Protein AF-A0A380DR96-F1 (afdb_monomer_lite)

InterPro domains:
  IPR014268 GtfB [TIGR02919] (1-310)
  IPR060112 GtfB, second domain [PF27244] (72-174)

Foldseek 3Di:
DEEEEAADDPLVVLVLVLCCVDPNVQHAYEYADDQQEDPLRYYYLLCVQLVQHDDPPFAFDAQVRPDDPPPWDWADDQAWIFTGDVNHTFKIFGADPDDDTRGGAWIFGADPVRATAKIFGAHRRHASQKMWGADPVRHTQKMFGHHSVRHTAWIQGPVQQKIWGCGPNDIDIDSHSLRSVLVSCVVVVCLAPEYEYADLPSVLVNQQPRPAAEEYEYEDDDAQVQADDPSLVVQLPPPGSYRYAYEYADPVRLVSCCVHDDPSSNVRYDYHHGDDDDPDDDPPDPDDDDDDPDPDDPCPVVVCVVCVVD

pLDDT: mean 93.83, std 5.7, range [59.38, 98.56]

Organism: Staphylococcus aureus (NCBI:txid1280)

Sequence (310 aa):
MIKLFDYFNDHSRKLYESFKASKLEKDLTIVLNDNGFLPDDIISPYQFFADNHNSENMKPRFFNQVTVPAFWEIKGSNNSATINDMGRLRGKIFYQSGERPRIVSRVEWFDDQQRVRFVDYYSKNGIKFAQTVYDLNRKAILKKYMTVEGKEVIYENFVTSDVILDWQGKSYFFPSKLAFVLFFIKQLEITEHHFVINSLALPFSVLYNLPSNGSDVLVWQEQCDGNVPGNMQLMCKGDMKRHCNIIIPDKNEYETMLNIADAKVQSRILQGGYLYNYRSRNRYTKEIVILTNSDQLRNIKVLVETLPDF

Structure (mmCIF, N/CA/C/O backbone):
data_AF-A0A380DR96-F1
#
_entry.id   AF-A0A380DR96-F1
#
loop_
_atom_site.group_PDB
_atom_site.id
_atom_site.type_symbol
_atom_site.label_atom_id
_atom_site.label_alt_id
_atom_site.label_comp_id
_atom_site.label_asym_id
_atom_site.label_entity_id
_atom_site.label_seq_id
_atom_site.pdbx_PDB_ins_code
_atom_site.Cartn_x
_atom_site.Cartn_y
_atom_site.Cartn_z
_atom_site.occupancy
_atom_site.B_iso_or_equiv
_atom_site.auth_seq_id
_atom_site.auth_comp_id
_atom_site.auth_asym_id
_atom_site.auth_atom_id
_atom_site.pdbx_PDB_model_num
ATOM 1 N N . MET A 1 1 ? -2.600 -8.364 19.552 1.00 91.38 1 MET A N 1
ATOM 2 C CA . MET A 1 1 ? -2.712 -6.974 19.038 1.00 91.38 1 MET A CA 1
ATOM 3 C C . MET A 1 1 ? -2.928 -7.046 17.530 1.00 91.38 1 MET A C 1
ATOM 5 O O . MET A 1 1 ? -2.702 -8.106 16.961 1.00 91.38 1 MET A O 1
ATOM 9 N N . ILE A 1 2 ? -3.409 -5.987 16.877 1.00 96.81 2 ILE A N 1
ATOM 10 C CA . ILE A 1 2 ? -3.700 -5.986 15.435 1.00 96.81 2 ILE A CA 1
ATOM 11 C C . ILE A 1 2 ? -2.987 -4.825 14.768 1.00 96.81 2 ILE A C 1
ATOM 13 O O . ILE A 1 2 ? -3.144 -3.680 15.178 1.00 96.81 2 ILE A O 1
ATOM 17 N N . LYS A 1 3 ? -2.214 -5.104 13.724 1.00 97.81 3 LYS A N 1
ATOM 18 C CA . LYS A 1 3 ? -1.560 -4.068 12.922 1.00 97.81 3 LYS A CA 1
ATOM 19 C C . LYS A 1 3 ? -2.485 -3.725 11.763 1.00 97.81 3 LYS A C 1
ATOM 21 O O . LYS A 1 3 ? -2.818 -4.603 10.975 1.00 97.81 3 LYS A O 1
ATOM 26 N N . LEU A 1 4 ? -2.914 -2.476 11.670 1.00 98.31 4 LEU A N 1
ATOM 27 C CA . LEU A 1 4 ? -3.845 -1.996 10.657 1.00 98.31 4 LEU A CA 1
ATOM 28 C C . LEU A 1 4 ? -3.158 -0.914 9.825 1.00 98.31 4 LEU A C 1
ATOM 30 O O . LEU A 1 4 ? -3.104 0.253 10.213 1.00 98.31 4 LEU A O 1
ATOM 34 N N . PHE A 1 5 ? -2.607 -1.317 8.686 1.00 98.31 5 PHE A N 1
ATOM 35 C CA . PHE A 1 5 ? -1.873 -0.426 7.798 1.00 98.31 5 PHE A CA 1
ATOM 36 C C . PHE A 1 5 ? -2.749 0.095 6.668 1.00 98.31 5 PHE A C 1
ATOM 38 O O . PHE A 1 5 ? -3.602 -0.623 6.144 1.00 98.31 5 PHE A O 1
ATOM 45 N N . ASP A 1 6 ? -2.519 1.343 6.259 1.00 97.69 6 ASP A N 1
ATOM 46 C CA . ASP A 1 6 ? -3.269 1.919 5.139 1.00 97.69 6 ASP A CA 1
ATOM 47 C C . ASP A 1 6 ? -2.834 1.283 3.811 1.00 97.69 6 ASP A C 1
ATOM 49 O O . ASP A 1 6 ? -3.639 0.696 3.092 1.00 97.69 6 ASP A O 1
ATOM 53 N N . TYR A 1 7 ? -1.532 1.314 3.526 1.00 96.81 7 TYR A N 1
ATOM 54 C CA . TYR A 1 7 ? -0.902 0.718 2.347 1.00 96.81 7 TYR A CA 1
ATOM 55 C C . TYR A 1 7 ? 0.270 -0.167 2.768 1.00 96.81 7 TYR A C 1
ATOM 57 O O . TYR A 1 7 ? 0.827 0.010 3.845 1.00 96.81 7 TYR A O 1
ATOM 65 N N . PHE A 1 8 ? 0.711 -1.073 1.893 1.00 95.12 8 PHE A N 1
ATOM 66 C CA . PHE A 1 8 ? 1.938 -1.849 2.103 1.00 95.12 8 PHE A CA 1
ATOM 67 C C . PHE A 1 8 ? 3.099 -1.310 1.252 1.00 95.12 8 PHE A C 1
ATOM 69 O O . PHE A 1 8 ? 3.478 -1.887 0.231 1.00 95.12 8 PHE A O 1
ATOM 76 N N . ASN A 1 9 ? 3.620 -0.151 1.657 1.00 92.69 9 ASN A N 1
ATOM 77 C CA . ASN A 1 9 ? 4.775 0.523 1.049 1.00 92.69 9 ASN A CA 1
ATOM 78 C C . ASN A 1 9 ? 6.078 0.229 1.820 1.00 92.69 9 ASN A C 1
ATOM 80 O O . ASN A 1 9 ? 6.072 -0.524 2.793 1.00 92.69 9 ASN A O 1
ATOM 84 N N . ASP A 1 10 ? 7.198 0.837 1.421 1.00 91.00 10 ASP A N 1
ATOM 85 C CA . ASP A 1 10 ? 8.499 0.603 2.066 1.00 91.00 10 ASP A CA 1
ATOM 86 C C . ASP A 1 10 ? 8.531 1.011 3.547 1.00 91.00 10 ASP A C 1
ATOM 88 O O . ASP A 1 10 ? 9.158 0.330 4.358 1.00 91.00 10 ASP A O 1
ATOM 92 N N . HIS A 1 11 ? 7.817 2.072 3.935 1.00 92.94 11 HIS A N 1
ATOM 93 C CA . HIS A 1 11 ? 7.692 2.472 5.342 1.00 92.94 11 HIS A CA 1
ATOM 94 C C . HIS A 1 11 ? 6.942 1.413 6.158 1.00 92.94 11 HIS A C 1
ATOM 96 O O . HIS A 1 11 ? 7.422 0.961 7.201 1.00 92.94 11 HIS A O 1
ATOM 102 N N . SER A 1 12 ? 5.804 0.951 5.644 1.00 94.81 12 SER A N 1
ATOM 103 C CA . SER A 1 12 ? 4.987 -0.092 6.274 1.00 94.81 12 SER A CA 1
ATOM 104 C C . SER A 1 12 ? 5.735 -1.424 6.324 1.00 94.81 12 SER A C 1
ATOM 106 O O . SER A 1 12 ? 5.662 -2.134 7.322 1.00 94.81 12 SER A O 1
ATOM 108 N N . ARG A 1 13 ? 6.527 -1.732 5.287 1.00 94.25 13 ARG A N 1
ATOM 109 C CA . ARG A 1 13 ? 7.412 -2.901 5.236 1.00 94.25 13 ARG A CA 1
ATOM 110 C C . ARG A 1 13 ? 8.476 -2.840 6.329 1.00 94.25 13 ARG A C 1
ATOM 112 O O . ARG A 1 13 ? 8.626 -3.815 7.047 1.00 94.25 13 ARG A O 1
ATOM 119 N N . LYS A 1 14 ? 9.172 -1.711 6.520 1.00 94.19 14 LYS A N 1
ATOM 120 C CA . LYS A 1 14 ? 10.155 -1.556 7.618 1.00 94.19 14 LYS A CA 1
ATOM 121 C C . LYS A 1 14 ? 9.528 -1.806 8.991 1.00 94.19 14 LYS A C 1
ATOM 123 O O . LYS A 1 14 ? 10.132 -2.464 9.839 1.00 94.19 14 LYS A O 1
ATOM 128 N N . LEU A 1 15 ? 8.313 -1.300 9.200 1.00 95.44 15 LEU A N 1
ATOM 129 C CA . LEU A 1 15 ? 7.564 -1.518 10.435 1.00 95.44 15 LEU A CA 1
ATOM 130 C C . LEU A 1 15 ? 7.144 -2.989 10.590 1.00 95.44 15 LEU A C 1
ATOM 132 O O . LEU A 1 15 ? 7.349 -3.578 11.648 1.00 95.44 15 LEU A O 1
ATOM 136 N N . TYR A 1 16 ? 6.627 -3.603 9.527 1.00 95.06 16 TYR A N 1
ATOM 137 C CA . TYR A 1 16 ? 6.289 -5.024 9.490 1.00 95.06 16 TYR A CA 1
ATOM 138 C C . TYR A 1 16 ? 7.500 -5.920 9.803 1.00 95.06 16 TYR A C 1
ATOM 140 O O . TYR A 1 16 ? 7.411 -6.761 10.694 1.00 95.06 16 TYR A O 1
ATOM 148 N N . GLU A 1 17 ? 8.651 -5.691 9.165 1.00 93.81 17 GLU A N 1
ATOM 149 C CA . GLU A 1 17 ? 9.899 -6.424 9.437 1.00 93.81 17 GLU A CA 1
ATOM 150 C C . GLU A 1 17 ? 10.364 -6.240 10.887 1.00 93.81 17 GLU A C 1
ATOM 152 O O . GLU A 1 17 ? 10.797 -7.196 11.528 1.00 93.81 17 GLU A O 1
ATOM 157 N N . SER A 1 18 ? 10.201 -5.036 11.447 1.00 94.75 18 SER A N 1
ATOM 158 C CA . SER A 1 18 ? 10.504 -4.787 12.861 1.00 94.75 18 SER A CA 1
ATOM 159 C C . SER A 1 18 ? 9.605 -5.615 13.783 1.00 94.75 18 SER A C 1
ATOM 161 O O . SER A 1 18 ? 10.083 -6.163 14.776 1.00 94.75 18 SER A O 1
ATOM 163 N N . PHE A 1 19 ? 8.318 -5.764 13.447 1.00 93.62 19 PHE A N 1
ATOM 164 C CA . PHE A 1 19 ? 7.419 -6.642 14.192 1.00 93.62 19 PHE A CA 1
ATOM 165 C C . PHE A 1 19 ? 7.799 -8.116 14.058 1.00 93.62 19 PHE A C 1
ATOM 167 O O . PHE A 1 19 ? 7.762 -8.817 15.068 1.00 93.62 19 PHE A O 1
ATOM 174 N N . LYS A 1 20 ? 8.207 -8.573 12.867 1.00 91.44 20 LYS A N 1
ATOM 175 C CA . LYS A 1 20 ? 8.689 -9.947 12.634 1.00 91.44 20 LYS A CA 1
ATOM 176 C C . LYS A 1 20 ? 9.983 -10.244 13.395 1.00 91.44 20 LYS A C 1
ATOM 178 O O . LYS A 1 20 ? 10.137 -11.330 13.930 1.00 91.44 20 LYS A O 1
ATOM 183 N N . ALA A 1 21 ? 10.886 -9.271 13.498 1.00 90.88 21 ALA A N 1
ATOM 184 C CA . ALA A 1 21 ? 12.110 -9.385 14.293 1.00 90.88 21 ALA A CA 1
ATOM 185 C C . ALA A 1 21 ? 11.860 -9.321 15.816 1.00 90.88 21 ALA A C 1
ATOM 187 O O . ALA A 1 21 ? 12.761 -9.593 16.609 1.00 90.88 21 ALA A O 1
ATOM 188 N N . SER A 1 22 ? 10.651 -8.941 16.234 1.00 87.75 22 SER A N 1
ATOM 189 C CA . SER A 1 22 ? 10.235 -8.841 17.633 1.00 87.75 22 SER A CA 1
ATOM 190 C C . SER A 1 22 ? 9.353 -10.029 18.046 1.00 87.75 22 SER A C 1
ATOM 192 O O . SER A 1 22 ? 8.951 -10.849 17.228 1.00 87.75 22 SER A O 1
ATOM 194 N N . LYS A 1 23 ? 8.944 -10.091 19.319 1.00 81.62 23 LYS A N 1
ATOM 195 C CA . LYS A 1 23 ? 7.986 -11.107 19.809 1.00 81.62 23 LYS A CA 1
ATOM 196 C C . LYS A 1 23 ? 6.534 -10.889 19.334 1.00 81.62 23 LYS A C 1
ATOM 198 O O . LYS A 1 23 ? 5.637 -11.577 19.807 1.00 81.62 23 LYS A O 1
ATOM 203 N N . LEU A 1 24 ? 6.299 -9.935 18.430 1.00 85.06 24 LEU A N 1
ATOM 204 C CA . LEU A 1 24 ? 4.981 -9.547 17.911 1.00 85.06 24 LEU A CA 1
ATOM 205 C C . LEU A 1 24 ? 4.699 -10.133 16.517 1.00 85.06 24 LEU A C 1
ATOM 207 O O . LEU A 1 24 ? 3.776 -9.698 15.830 1.00 85.06 24 LEU A O 1
ATOM 211 N N . GLU A 1 25 ? 5.488 -11.104 16.055 1.00 80.69 25 GLU A N 1
ATOM 212 C CA . GLU A 1 25 ? 5.352 -11.696 14.717 1.00 80.69 25 GLU A CA 1
ATOM 213 C C . GLU A 1 25 ? 3.986 -12.361 14.468 1.00 80.69 25 GLU A C 1
ATOM 215 O O . GLU A 1 25 ? 3.504 -12.341 13.340 1.00 80.69 25 GLU A O 1
ATOM 220 N N . LYS A 1 26 ? 3.355 -12.913 15.516 1.00 85.44 26 LYS A N 1
ATOM 221 C CA . LYS A 1 26 ? 2.100 -13.684 15.428 1.00 85.44 26 LYS A CA 1
ATOM 222 C C . LYS A 1 26 ? 0.841 -12.817 15.414 1.00 85.44 26 LYS A C 1
ATOM 224 O O . LYS A 1 26 ? -0.248 -13.330 15.179 1.00 85.44 26 LYS A O 1
ATOM 229 N N . ASP A 1 27 ? 0.978 -11.524 15.696 1.00 91.88 27 ASP A N 1
ATOM 230 C CA . ASP A 1 27 ? -0.141 -10.587 15.682 1.00 91.88 27 ASP A CA 1
ATOM 231 C C . ASP A 1 27 ? -0.646 -10.360 14.252 1.00 91.88 27 ASP A C 1
ATOM 233 O O . ASP A 1 27 ? 0.149 -10.053 13.351 1.00 91.88 27 ASP A O 1
ATOM 237 N N . LEU A 1 28 ? -1.971 -10.435 14.085 1.00 95.88 28 LEU A N 1
ATOM 238 C CA . LEU A 1 28 ? -2.664 -10.237 12.815 1.00 95.88 28 LEU A CA 1
ATOM 239 C C . LEU A 1 28 ? -2.283 -8.894 12.182 1.00 95.88 28 LEU A C 1
ATOM 241 O O . LEU A 1 28 ? -2.313 -7.848 12.837 1.00 95.88 28 LEU A O 1
ATOM 245 N N . THR A 1 29 ? -1.957 -8.930 10.891 1.00 97.50 29 THR A N 1
ATOM 246 C CA . THR A 1 29 ? -1.664 -7.737 10.093 1.00 97.50 29 THR A CA 1
ATOM 247 C C . THR A 1 29 ? -2.698 -7.592 8.986 1.00 97.50 29 THR A C 1
ATOM 249 O O . THR A 1 29 ? -2.916 -8.509 8.196 1.00 97.50 29 THR A O 1
ATOM 252 N N . ILE A 1 30 ? -3.324 -6.422 8.933 1.00 98.19 30 ILE A N 1
ATOM 253 C CA . ILE A 1 30 ? -4.348 -6.048 7.966 1.00 98.19 30 ILE A CA 1
ATOM 254 C C . ILE A 1 30 ? -3.825 -4.861 7.162 1.00 98.19 30 ILE A C 1
ATOM 256 O O . ILE A 1 30 ? -3.374 -3.872 7.739 1.00 98.19 30 ILE A O 1
ATOM 260 N N . VAL A 1 31 ? -3.929 -4.933 5.836 1.00 98.19 31 VAL A N 1
ATOM 261 C CA . VAL A 1 31 ? -3.673 -3.801 4.936 1.00 98.19 31 VAL A CA 1
ATOM 262 C C . VAL A 1 31 ? -4.977 -3.395 4.258 1.00 98.19 31 VAL A C 1
ATOM 264 O O . VAL A 1 31 ? -5.632 -4.207 3.605 1.00 98.19 31 VAL A O 1
ATOM 267 N N . LEU A 1 32 ? -5.357 -2.126 4.405 1.00 97.81 32 LEU A N 1
ATOM 268 C CA . LEU A 1 32 ? -6.633 -1.609 3.906 1.00 97.81 32 LEU A CA 1
ATOM 269 C C . LEU A 1 32 ? -6.643 -1.352 2.400 1.00 97.81 32 LEU A C 1
ATOM 271 O O . LEU A 1 32 ? -7.708 -1.400 1.790 1.00 97.81 32 LEU A O 1
ATOM 275 N N . ASN A 1 33 ? -5.486 -1.094 1.791 1.00 95.00 33 ASN A N 1
ATOM 276 C CA . ASN A 1 33 ? -5.333 -0.912 0.351 1.00 95.00 33 ASN A CA 1
ATOM 277 C C . ASN A 1 33 ? -4.398 -1.973 -0.229 1.00 95.00 33 ASN A C 1
ATOM 279 O O . ASN A 1 33 ? -3.172 -1.851 -0.189 1.00 95.00 33 ASN A O 1
ATOM 283 N N . ASP A 1 34 ? -5.004 -3.015 -0.789 1.00 91.81 34 ASP A N 1
ATOM 284 C CA . ASP A 1 34 ? -4.290 -4.146 -1.366 1.00 91.81 34 ASP A CA 1
ATOM 285 C C . ASP A 1 34 ? -3.651 -3.798 -2.719 1.00 91.81 34 ASP A C 1
ATOM 287 O O . ASP A 1 34 ? -4.316 -3.309 -3.641 1.00 91.81 34 ASP A O 1
ATOM 291 N N . ASN A 1 35 ? -2.353 -4.078 -2.838 1.00 91.50 35 ASN A N 1
ATOM 292 C CA . ASN A 1 35 ? -1.575 -3.900 -4.062 1.00 91.50 35 ASN A CA 1
ATOM 293 C C . ASN A 1 35 ? -1.393 -5.203 -4.865 1.00 91.50 35 ASN A C 1
ATOM 295 O O . ASN A 1 35 ? -0.757 -5.172 -5.914 1.00 91.50 35 ASN A O 1
ATOM 299 N N . GLY A 1 36 ? -1.923 -6.330 -4.384 1.00 92.75 36 GLY A N 1
ATOM 300 C CA . GLY A 1 36 ? -1.815 -7.659 -4.985 1.00 92.75 36 GLY A CA 1
ATOM 301 C C . GLY A 1 36 ? -0.570 -8.452 -4.573 1.00 92.75 36 GLY A C 1
ATOM 302 O O . GLY A 1 36 ? -0.482 -9.637 -4.884 1.00 92.75 36 GLY A O 1
ATOM 303 N N . PHE A 1 37 ? 0.388 -7.844 -3.868 1.00 93.31 37 PHE A N 1
ATOM 304 C CA . PHE A 1 37 ? 1.696 -8.433 -3.535 1.00 93.31 37 PHE A CA 1
ATOM 305 C C . PHE A 1 37 ? 1.991 -8.409 -2.031 1.00 93.31 37 PHE A C 1
ATOM 307 O O . PHE A 1 37 ? 3.147 -8.303 -1.613 1.00 93.31 37 PHE A O 1
ATOM 314 N N . LEU A 1 38 ? 0.947 -8.506 -1.210 1.00 93.31 38 LEU A N 1
ATOM 315 C CA . LEU A 1 38 ? 1.086 -8.632 0.238 1.00 93.31 38 LEU A CA 1
ATOM 316 C C . LEU A 1 38 ? 1.789 -9.958 0.606 1.00 93.31 38 LEU A C 1
ATOM 318 O O . LEU A 1 38 ? 1.582 -10.955 -0.090 1.00 93.31 38 LEU A O 1
ATOM 322 N N . PRO A 1 39 ? 2.613 -10.008 1.669 1.00 92.38 39 PRO A N 1
ATOM 323 C CA . PRO A 1 39 ? 3.093 -11.254 2.277 1.00 92.38 39 PRO A CA 1
ATOM 324 C C . PRO A 1 39 ? 1.953 -12.220 2.641 1.00 92.38 39 PRO A C 1
ATOM 326 O O . PRO A 1 39 ? 0.808 -11.804 2.782 1.00 92.38 39 PRO A O 1
ATOM 329 N N . ASP A 1 40 ? 2.251 -13.517 2.761 1.00 89.88 40 ASP A N 1
ATOM 330 C CA . ASP A 1 40 ? 1.229 -14.564 2.960 1.00 89.88 40 ASP A CA 1
ATOM 331 C C . ASP A 1 40 ? 0.473 -14.463 4.292 1.00 89.88 40 ASP A C 1
ATOM 333 O O . ASP A 1 40 ? -0.663 -14.915 4.381 1.00 89.88 40 ASP A O 1
ATOM 337 N N . ASP A 1 41 ? 1.093 -13.872 5.311 1.00 91.19 41 ASP A N 1
ATOM 338 C CA . ASP A 1 41 ? 0.540 -13.691 6.655 1.00 91.19 41 ASP A CA 1
ATOM 339 C C . ASP A 1 41 ? -0.179 -12.343 6.845 1.00 91.19 41 ASP A C 1
ATOM 341 O O . ASP A 1 41 ? -0.620 -12.028 7.952 1.00 91.19 41 ASP A O 1
ATOM 345 N N . ILE A 1 42 ? -0.304 -11.542 5.782 1.00 94.44 42 ILE A N 1
ATOM 346 C CA . ILE A 1 42 ? -1.056 -10.286 5.775 1.00 94.44 42 ILE A CA 1
ATOM 347 C C . ILE A 1 42 ? -2.353 -10.483 4.998 1.00 94.44 42 ILE A C 1
ATOM 349 O O . ILE A 1 42 ? -2.342 -11.005 3.885 1.00 94.44 42 ILE A O 1
ATOM 353 N N . ILE A 1 43 ? -3.460 -9.990 5.553 1.00 95.00 43 ILE A N 1
ATOM 354 C CA . ILE A 1 43 ? -4.768 -10.017 4.891 1.00 95.00 43 ILE A CA 1
ATOM 355 C C . ILE A 1 43 ? -5.231 -8.615 4.491 1.00 95.00 43 ILE A C 1
ATOM 357 O O . ILE A 1 43 ? -4.808 -7.604 5.056 1.00 95.00 43 ILE A O 1
ATOM 361 N N . SER A 1 44 ? -6.154 -8.554 3.536 1.00 96.56 44 SER A N 1
ATOM 362 C CA . SER A 1 44 ? -6.884 -7.338 3.176 1.00 96.56 44 SER A CA 1
ATOM 363 C C . SER A 1 44 ? -8.395 -7.597 3.183 1.00 96.56 44 SER A C 1
ATOM 365 O O . SER A 1 44 ? -8.812 -8.740 2.963 1.00 96.56 44 SER A O 1
ATOM 367 N N . PRO A 1 45 ? -9.239 -6.563 3.380 1.00 96.94 45 PRO A N 1
ATOM 368 C CA . PRO A 1 45 ? -10.691 -6.712 3.255 1.00 96.94 45 PRO A CA 1
ATOM 369 C C . PRO A 1 45 ? -11.097 -7.302 1.898 1.00 96.94 45 PRO A C 1
ATOM 371 O O . PRO A 1 45 ? -12.010 -8.117 1.810 1.00 96.94 45 PRO A O 1
ATOM 374 N N . TYR A 1 46 ? -10.385 -6.923 0.833 1.00 95.19 46 TYR A N 1
ATOM 375 C CA . TYR A 1 46 ? -10.676 -7.380 -0.524 1.00 95.19 46 TYR A CA 1
ATOM 376 C C . TYR A 1 46 ? -10.319 -8.850 -0.737 1.00 95.19 46 TYR A C 1
ATOM 378 O O . TYR A 1 46 ? -11.119 -9.575 -1.318 1.00 95.19 46 TYR A O 1
ATOM 386 N N . GLN A 1 47 ? -9.156 -9.307 -0.257 1.00 93.19 47 GLN A N 1
ATOM 387 C CA . GLN A 1 47 ? -8.778 -10.724 -0.330 1.00 93.19 47 GLN A CA 1
ATOM 388 C C . GLN A 1 47 ? -9.750 -11.601 0.449 1.00 93.19 47 GLN A C 1
ATOM 390 O O . GLN A 1 47 ? -10.164 -12.636 -0.063 1.00 93.19 47 GLN A O 1
ATOM 395 N N . PHE A 1 48 ? -10.133 -11.155 1.649 1.00 94.81 48 PHE A N 1
ATOM 396 C CA . PHE A 1 48 ? -11.054 -11.876 2.521 1.00 94.81 48 PHE A CA 1
ATOM 397 C C . PHE A 1 48 ? -12.417 -12.103 1.860 1.00 94.81 48 PHE A C 1
ATOM 399 O O . PHE A 1 48 ? -12.903 -13.226 1.801 1.00 94.81 48 PHE A O 1
ATOM 406 N N . PHE A 1 49 ? -13.038 -11.049 1.326 1.00 95.50 49 PHE A N 1
ATOM 407 C CA . PHE A 1 49 ? -14.370 -11.176 0.732 1.00 95.50 49 PHE A CA 1
ATOM 408 C C . PHE A 1 49 ? -14.373 -11.800 -0.665 1.00 95.50 49 PHE A C 1
ATOM 410 O O . PHE A 1 49 ? -15.383 -12.382 -1.057 1.00 95.50 49 PHE A O 1
ATOM 417 N N . ALA A 1 50 ? -13.274 -11.682 -1.413 1.00 91.88 50 ALA A N 1
ATOM 418 C CA . ALA A 1 50 ? -13.144 -12.310 -2.724 1.00 91.88 50 ALA A CA 1
ATOM 419 C C . ALA A 1 50 ? -12.729 -13.787 -2.666 1.00 91.88 50 ALA A C 1
ATOM 421 O O . ALA A 1 50 ? -12.626 -14.400 -3.723 1.00 91.88 50 ALA A O 1
ATOM 422 N N . 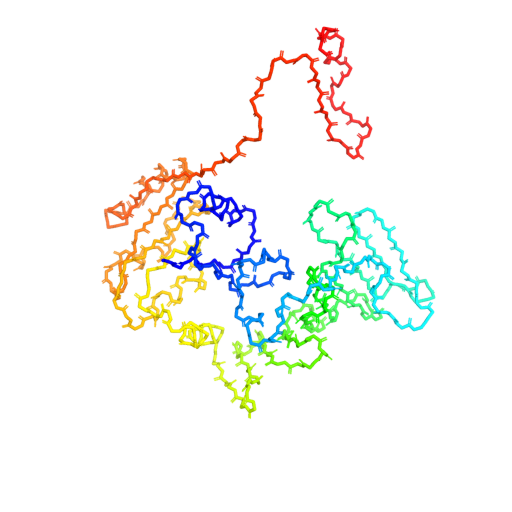ASP A 1 51 ? -12.482 -14.333 -1.468 1.00 85.06 51 ASP A N 1
ATOM 423 C CA . ASP A 1 51 ? -11.995 -15.703 -1.252 1.00 85.06 51 ASP A CA 1
ATOM 424 C C . ASP A 1 51 ? -10.732 -16.021 -2.079 1.00 85.06 51 ASP A C 1
ATOM 426 O O . ASP A 1 51 ? -10.485 -17.130 -2.546 1.00 85.06 51 ASP A O 1
ATOM 430 N N . ASN A 1 52 ? -9.896 -14.999 -2.287 1.00 73.81 52 ASN A N 1
ATOM 431 C CA . ASN A 1 52 ? -8.689 -15.083 -3.109 1.00 73.81 52 ASN A CA 1
ATOM 432 C C . ASN A 1 52 ? -7.482 -15.539 -2.273 1.00 73.81 52 ASN A C 1
ATOM 434 O O . ASN A 1 52 ? -6.397 -14.951 -2.357 1.00 73.81 52 ASN A O 1
ATOM 438 N N . HIS A 1 53 ? -7.666 -16.553 -1.427 1.00 66.81 53 HIS A N 1
ATOM 439 C CA . HIS A 1 53 ? -6.589 -17.075 -0.591 1.00 66.81 53 HIS A CA 1
ATOM 440 C C . HIS A 1 53 ? -5.509 -17.773 -1.430 1.00 66.81 53 HIS A C 1
ATOM 442 O O . HIS A 1 53 ? -5.755 -18.282 -2.528 1.00 66.81 53 HIS A O 1
ATOM 448 N N . ASN A 1 54 ? -4.271 -17.761 -0.923 1.00 62.53 54 ASN A N 1
ATOM 449 C CA . ASN A 1 54 ? -3.122 -18.332 -1.624 1.00 62.53 54 ASN A CA 1
ATOM 450 C C . ASN A 1 54 ? -3.355 -19.824 -1.888 1.00 62.53 54 ASN A C 1
ATOM 452 O O . ASN A 1 54 ? -3.336 -20.637 -0.970 1.00 62.53 54 ASN A O 1
ATOM 456 N N . SER A 1 55 ? -3.560 -20.175 -3.154 1.00 62.50 55 SER A N 1
ATOM 457 C CA . SER A 1 55 ? -3.584 -21.564 -3.604 1.00 62.50 55 SER A CA 1
ATOM 458 C C . SER A 1 55 ? -2.157 -21.998 -3.942 1.00 62.50 55 SER A C 1
ATOM 460 O O . SER A 1 55 ? -1.482 -21.310 -4.710 1.00 62.50 55 SER A O 1
ATOM 462 N N . GLU A 1 56 ? -1.708 -23.144 -3.419 1.00 59.38 56 GLU A N 1
ATOM 463 C CA . GLU A 1 56 ? -0.307 -23.620 -3.481 1.00 59.38 56 GLU A CA 1
ATOM 464 C C . GLU A 1 56 ? 0.291 -23.729 -4.901 1.00 59.38 56 GLU A C 1
ATOM 466 O O . GLU A 1 56 ? 1.509 -23.771 -5.064 1.00 59.38 56 GLU A O 1
ATOM 471 N N . ASN A 1 57 ? -0.539 -23.708 -5.948 1.00 68.81 57 ASN A N 1
ATOM 472 C CA . ASN A 1 57 ? -0.115 -23.891 -7.338 1.00 68.81 57 ASN A CA 1
ATOM 473 C C . ASN A 1 57 ? -0.159 -22.624 -8.206 1.00 68.81 57 ASN A C 1
ATOM 475 O O . ASN A 1 57 ? 0.123 -22.693 -9.406 1.00 68.81 57 ASN A O 1
ATOM 479 N N . MET A 1 58 ? -0.498 -21.465 -7.643 1.00 82.38 58 MET A N 1
ATOM 480 C CA . MET A 1 58 ? -0.594 -20.225 -8.413 1.00 82.38 58 MET A CA 1
ATOM 481 C C . MET A 1 58 ? 0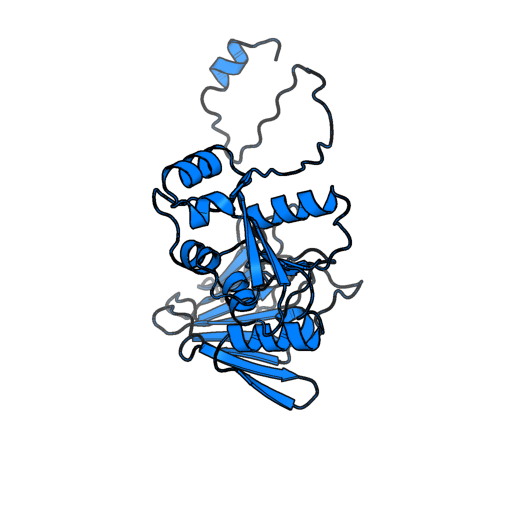.727 -19.453 -8.438 1.00 82.38 58 MET A C 1
ATOM 483 O O . MET A 1 58 ? 1.461 -19.387 -7.455 1.00 82.38 58 MET A O 1
ATOM 487 N N . LYS A 1 59 ? 1.054 -18.871 -9.596 1.00 90.19 59 LYS A N 1
ATOM 488 C CA . LYS A 1 59 ? 2.316 -18.159 -9.832 1.00 90.19 59 LYS A CA 1
ATOM 489 C C . LYS A 1 59 ? 2.055 -16.800 -10.467 1.00 90.19 59 LYS A C 1
ATOM 491 O O . LYS A 1 59 ? 1.114 -16.665 -11.249 1.00 90.19 59 LYS A O 1
ATOM 496 N N . PRO A 1 60 ? 2.904 -15.801 -10.184 1.00 93.38 60 PRO A N 1
ATOM 497 C CA . PRO A 1 60 ? 2.741 -14.484 -10.771 1.00 93.38 60 PRO A CA 1
ATOM 498 C C . PRO A 1 60 ? 2.884 -14.560 -12.292 1.00 93.38 60 PRO A C 1
ATOM 500 O O . PRO A 1 60 ? 3.698 -15.329 -12.807 1.00 93.38 60 PRO A O 1
ATOM 503 N N . ARG A 1 61 ? 2.124 -13.728 -13.012 1.00 94.88 61 ARG A N 1
ATOM 504 C CA . ARG A 1 61 ? 2.233 -13.656 -14.471 1.00 94.88 61 ARG A CA 1
ATOM 505 C C . ARG A 1 61 ? 3.528 -12.971 -14.871 1.00 94.88 61 ARG A C 1
ATOM 507 O O . ARG A 1 61 ? 3.833 -11.869 -14.413 1.00 94.88 61 ARG A O 1
ATOM 514 N N . PHE A 1 62 ? 4.257 -13.607 -15.773 1.00 96.25 62 PHE A N 1
ATOM 515 C CA . PHE A 1 62 ? 5.300 -12.958 -16.546 1.00 96.25 62 PHE A CA 1
ATOM 516 C C . PHE A 1 62 ? 4.673 -12.052 -17.613 1.00 96.25 62 PHE A C 1
ATOM 518 O O . PHE A 1 62 ? 3.526 -12.254 -18.013 1.00 96.25 62 PHE A O 1
ATOM 525 N N . PHE A 1 63 ? 5.409 -11.045 -18.083 1.00 96.62 63 PHE A N 1
ATOM 526 C CA . PHE A 1 63 ? 4.854 -10.004 -18.959 1.00 96.62 63 PHE A CA 1
ATOM 527 C C . PHE A 1 63 ? 4.152 -10.530 -20.224 1.00 96.62 63 PHE A C 1
ATOM 529 O O . PHE A 1 63 ? 3.156 -9.955 -20.649 1.00 96.62 63 PHE A O 1
ATOM 536 N N . ASN A 1 64 ? 4.626 -11.633 -20.808 1.00 96.25 64 ASN A N 1
ATOM 537 C CA . ASN A 1 64 ? 4.044 -12.242 -22.008 1.00 96.25 64 ASN A CA 1
ATOM 538 C C . ASN A 1 64 ? 2.894 -13.228 -21.716 1.00 96.25 64 ASN A C 1
ATOM 540 O O . ASN A 1 64 ? 2.380 -13.850 -22.638 1.00 96.25 64 ASN A O 1
ATOM 544 N N . GLN A 1 65 ? 2.501 -13.388 -20.449 1.00 96.56 65 GLN A N 1
ATOM 545 C CA . GLN A 1 65 ? 1.388 -14.240 -20.013 1.00 96.56 65 GLN A CA 1
ATOM 546 C C . GLN A 1 65 ? 0.112 -13.436 -19.726 1.00 96.56 65 GLN A C 1
ATOM 548 O O . GLN A 1 65 ? -0.884 -13.996 -19.257 1.00 96.56 65 GLN A O 1
ATOM 553 N N . VAL A 1 66 ? 0.134 -12.118 -19.951 1.00 96.94 66 VAL A N 1
ATOM 554 C CA . VAL A 1 66 ? -1.074 -11.286 -19.917 1.00 96.94 66 VAL A CA 1
ATOM 555 C C . VAL A 1 66 ? -1.997 -11.735 -21.044 1.00 96.94 66 VAL A C 1
ATOM 557 O O . VAL A 1 66 ? -1.574 -11.836 -22.193 1.00 96.94 66 VAL A O 1
ATOM 560 N N . THR A 1 67 ? -3.259 -12.007 -20.719 1.00 95.25 67 THR A N 1
ATOM 561 C CA . THR A 1 67 ? -4.260 -12.375 -21.721 1.00 95.25 67 THR A CA 1
ATOM 562 C C . THR A 1 67 ? -4.555 -11.172 -22.613 1.00 95.25 67 THR A C 1
ATOM 564 O O . THR A 1 67 ? -4.975 -10.123 -22.129 1.00 95.25 67 THR A O 1
ATOM 567 N N . VAL A 1 68 ? -4.340 -11.336 -23.916 1.00 96.94 68 VAL A N 1
ATOM 568 C CA . VAL A 1 68 ? -4.595 -10.329 -24.954 1.00 96.94 68 VAL A CA 1
ATOM 569 C C . VAL A 1 68 ? -5.454 -10.942 -26.068 1.00 96.94 68 VAL A C 1
ATOM 571 O O . VAL A 1 68 ? -5.480 -12.170 -26.197 1.00 96.94 68 VAL A O 1
ATOM 574 N N . PRO A 1 69 ? -6.167 -10.129 -26.869 1.00 97.44 69 PRO A N 1
ATOM 575 C CA . PRO A 1 69 ? -6.847 -10.603 -28.071 1.00 97.44 69 PRO A CA 1
ATOM 576 C C . PRO A 1 69 ? -5.918 -11.368 -29.021 1.00 97.44 69 PRO A C 1
ATOM 578 O O . PRO A 1 69 ? -4.699 -11.182 -29.019 1.00 97.44 69 PRO A O 1
ATOM 581 N N . ALA A 1 70 ? -6.505 -12.231 -29.852 1.00 96.69 70 ALA A N 1
ATOM 582 C CA . ALA A 1 70 ? -5.749 -13.045 -30.797 1.00 96.69 70 ALA A CA 1
ATOM 583 C C . ALA A 1 70 ? -4.864 -12.177 -31.710 1.00 96.69 70 ALA A C 1
ATOM 585 O O . ALA A 1 70 ? -5.291 -11.125 -32.185 1.00 96.69 70 ALA A O 1
ATOM 586 N N . PHE A 1 71 ? -3.639 -12.650 -31.959 1.00 96.06 71 PHE A N 1
ATOM 587 C CA . PHE A 1 71 ? -2.621 -12.012 -32.808 1.00 96.06 71 PHE A CA 1
ATOM 588 C C . PHE A 1 71 ? -2.063 -10.667 -32.314 1.00 96.06 71 PHE A C 1
ATOM 590 O O . PHE A 1 71 ? -1.201 -10.096 -32.981 1.00 96.06 71 PHE A O 1
ATOM 597 N N . TRP A 1 72 ? -2.488 -10.170 -31.148 1.00 98.06 72 TRP A N 1
ATOM 598 C CA . TRP A 1 72 ? -1.867 -8.993 -30.541 1.00 98.06 72 TRP A CA 1
ATOM 599 C C . TRP A 1 72 ? -0.465 -9.321 -30.027 1.00 98.06 72 TRP A C 1
ATOM 601 O O . TRP A 1 72 ? -0.193 -10.406 -29.512 1.00 98.06 72 TRP A O 1
ATOM 611 N N . GLU A 1 73 ? 0.438 -8.358 -30.160 1.00 98.00 73 GLU A N 1
ATOM 612 C CA . GLU A 1 73 ? 1.851 -8.507 -29.835 1.00 98.00 73 GLU A CA 1
ATOM 613 C C . GLU A 1 73 ? 2.165 -7.901 -28.463 1.00 98.00 73 GLU A C 1
ATOM 615 O O . GLU A 1 73 ? 1.792 -6.762 -28.179 1.00 98.00 73 GLU A O 1
ATOM 620 N N . ILE A 1 74 ? 2.927 -8.624 -27.636 1.00 98.19 74 ILE A N 1
ATOM 621 C CA . ILE A 1 74 ? 3.483 -8.105 -26.381 1.00 98.19 74 ILE A CA 1
ATOM 622 C C . ILE A 1 74 ? 4.996 -7.907 -26.536 1.00 98.19 74 ILE A C 1
ATOM 624 O O . ILE A 1 74 ? 5.733 -8.869 -26.749 1.00 98.19 74 ILE A O 1
ATOM 628 N N . LYS A 1 75 ? 5.480 -6.672 -26.364 1.00 97.31 75 LYS A N 1
ATOM 629 C CA . LYS A 1 75 ? 6.909 -6.313 -26.429 1.00 97.31 75 LYS A CA 1
ATOM 630 C C . LYS A 1 75 ? 7.408 -5.820 -25.077 1.00 97.31 75 LYS A C 1
ATOM 632 O O . LYS A 1 75 ? 6.893 -4.840 -24.555 1.00 97.31 75 LYS A O 1
ATOM 637 N N . GLY A 1 76 ? 8.418 -6.476 -24.508 1.00 94.88 76 GLY A N 1
ATOM 638 C CA . GLY A 1 76 ? 8.940 -6.165 -23.173 1.00 94.88 76 GLY A CA 1
ATOM 639 C C . GLY A 1 76 ? 10.343 -5.566 -23.159 1.00 94.88 76 GLY A C 1
ATOM 640 O O . GLY A 1 76 ? 11.215 -5.963 -23.923 1.00 94.88 76 GLY A O 1
ATOM 641 N N . SER A 1 77 ? 10.565 -4.653 -22.217 1.00 92.62 77 SER A N 1
ATOM 642 C CA . SER A 1 77 ? 11.875 -4.169 -21.760 1.00 92.62 77 SER A CA 1
ATOM 643 C C . SER A 1 77 ? 12.134 -4.638 -20.321 1.00 92.62 77 SER A C 1
ATOM 645 O O . SER A 1 77 ? 11.335 -5.392 -19.759 1.00 92.62 77 SER A O 1
ATOM 647 N N . ASN A 1 78 ? 13.218 -4.169 -19.691 1.00 88.25 78 ASN A N 1
ATOM 648 C CA . ASN A 1 78 ? 13.467 -4.391 -18.260 1.00 88.25 78 ASN A CA 1
ATOM 649 C C . ASN A 1 78 ? 12.513 -3.608 -17.345 1.00 88.25 78 ASN A C 1
ATOM 651 O O . ASN A 1 78 ? 12.243 -4.063 -16.239 1.00 88.25 78 ASN A O 1
ATOM 655 N N . ASN A 1 79 ? 11.952 -2.490 -17.819 1.00 89.81 79 ASN A N 1
ATOM 656 C CA . ASN A 1 79 ? 11.174 -1.573 -16.978 1.00 89.81 79 ASN A CA 1
ATOM 657 C C . ASN A 1 79 ? 9.656 -1.713 -17.173 1.00 89.81 79 ASN A C 1
ATOM 659 O O . ASN A 1 79 ? 8.881 -1.470 -16.254 1.00 89.81 79 ASN A O 1
ATOM 663 N N . SER A 1 80 ? 9.219 -2.056 -18.385 1.00 95.62 80 SER A N 1
ATOM 664 C CA . SER A 1 80 ? 7.802 -2.243 -18.732 1.00 95.62 80 SER A CA 1
ATOM 665 C C . SER A 1 80 ? 7.643 -3.035 -20.031 1.00 95.62 80 SER A C 1
ATOM 667 O O . SER A 1 80 ? 8.629 -3.262 -20.739 1.00 95.62 80 SER A O 1
ATOM 669 N N . ALA A 1 81 ? 6.414 -3.428 -20.362 1.00 97.94 81 ALA A N 1
ATOM 670 C CA . ALA A 1 81 ? 6.065 -3.980 -21.670 1.00 97.94 81 ALA A CA 1
ATOM 671 C C . ALA A 1 81 ? 4.896 -3.219 -22.313 1.00 97.94 81 ALA A C 1
ATOM 673 O O . ALA A 1 81 ? 4.136 -2.535 -21.629 1.00 97.94 81 ALA A O 1
ATOM 674 N N . THR A 1 82 ? 4.754 -3.324 -23.630 1.00 98.38 82 THR A N 1
ATOM 675 C CA . THR A 1 82 ? 3.650 -2.760 -24.410 1.00 98.38 82 THR A CA 1
ATOM 676 C C . THR A 1 82 ? 2.848 -3.866 -25.078 1.00 98.38 82 THR A C 1
ATOM 678 O O . THR A 1 82 ? 3.388 -4.920 -25.412 1.00 98.38 82 THR A O 1
ATOM 681 N N . ILE A 1 83 ? 1.557 -3.610 -25.261 1.00 98.56 83 ILE A N 1
ATOM 682 C CA . ILE A 1 83 ? 0.623 -4.466 -25.988 1.00 98.56 83 ILE A CA 1
ATOM 683 C C . ILE A 1 83 ? 0.229 -3.716 -27.257 1.00 98.56 83 ILE A C 1
ATOM 685 O O . ILE A 1 83 ? -0.213 -2.566 -27.168 1.00 98.56 83 ILE A O 1
ATOM 689 N N . ASN A 1 84 ? 0.398 -4.344 -28.419 1.00 98.00 84 ASN A N 1
ATOM 690 C CA . ASN A 1 84 ? 0.213 -3.710 -29.719 1.00 98.00 84 ASN A CA 1
ATOM 691 C C . ASN A 1 84 ? -0.683 -4.541 -30.643 1.00 98.00 84 ASN A C 1
ATOM 693 O O . ASN A 1 84 ? -0.597 -5.764 -30.685 1.00 98.00 84 ASN A O 1
ATOM 697 N N . ASP A 1 85 ? -1.491 -3.845 -31.431 1.00 97.75 85 ASP A N 1
ATOM 698 C CA . ASP A 1 85 ? -2.385 -4.394 -32.449 1.00 97.75 85 ASP A CA 1
ATOM 699 C C . ASP A 1 85 ? -1.970 -3.828 -33.805 1.00 97.75 85 ASP A C 1
ATOM 701 O O . ASP A 1 85 ? -2.100 -2.623 -34.035 1.00 97.75 85 ASP A O 1
ATOM 705 N N . MET A 1 86 ? -1.380 -4.659 -34.669 1.00 94.75 86 MET A N 1
ATOM 706 C CA . MET A 1 86 ? -0.839 -4.230 -35.969 1.00 94.75 86 MET A CA 1
ATOM 707 C C . MET A 1 86 ? 0.073 -2.986 -35.857 1.00 94.75 86 MET A C 1
ATOM 709 O O . MET A 1 86 ? -0.001 -2.055 -36.657 1.00 94.75 86 MET A O 1
ATOM 713 N N . GLY A 1 87 ? 0.908 -2.941 -34.810 1.00 92.56 87 GLY A N 1
ATOM 714 C CA . GLY A 1 87 ? 1.818 -1.826 -34.515 1.00 92.56 87 GLY A CA 1
ATOM 715 C C . GLY A 1 87 ? 1.197 -0.636 -33.769 1.00 92.56 87 GLY A C 1
ATOM 716 O O . GLY A 1 87 ? 1.929 0.273 -33.383 1.00 92.56 87 GLY A O 1
ATOM 717 N N . ARG A 1 88 ? -0.118 -0.624 -33.519 1.00 96.25 88 ARG A N 1
ATOM 718 C CA . ARG A 1 88 ? -0.787 0.415 -32.717 1.00 96.25 88 ARG A CA 1
ATOM 719 C C . ARG A 1 88 ? -0.737 0.066 -31.237 1.00 96.25 88 ARG A C 1
ATOM 721 O O . ARG A 1 88 ? -1.104 -1.042 -30.860 1.00 96.25 88 ARG A O 1
ATOM 728 N N . LEU A 1 89 ? -0.346 1.021 -30.396 1.00 97.56 89 LEU A N 1
ATOM 729 C CA . LEU A 1 89 ? -0.295 0.838 -28.946 1.00 97.56 89 LEU A CA 1
ATOM 730 C C . LEU A 1 89 ? -1.712 0.700 -28.364 1.00 97.56 89 LEU A C 1
ATOM 732 O O . LEU A 1 89 ? -2.547 1.590 -28.530 1.00 97.56 89 LEU A O 1
ATOM 736 N N . ARG A 1 90 ? -1.969 -0.415 -27.674 1.00 98.12 90 ARG A N 1
ATOM 737 C CA . ARG A 1 90 ? -3.260 -0.758 -27.046 1.00 98.12 90 ARG A CA 1
ATOM 738 C C . ARG A 1 90 ? -3.196 -0.860 -25.534 1.00 98.12 90 ARG A C 1
ATOM 740 O O . ARG A 1 90 ? -4.218 -0.745 -24.865 1.00 98.12 90 ARG A O 1
ATOM 747 N N . GLY A 1 91 ? -2.008 -1.072 -24.988 1.00 98.25 91 GLY A N 1
ATOM 748 C CA . GLY A 1 91 ? -1.833 -1.107 -23.551 1.00 98.25 91 GLY A CA 1
ATOM 749 C C . GLY A 1 91 ? -0.381 -1.088 -23.122 1.00 98.25 91 GLY A C 1
ATOM 750 O O . GLY A 1 91 ? 0.541 -1.277 -23.922 1.00 98.25 91 GLY A O 1
ATOM 751 N N . LYS A 1 92 ? -0.188 -0.862 -21.829 1.00 98.50 92 LYS A N 1
ATOM 752 C CA . LYS A 1 92 ? 1.116 -0.839 -21.178 1.00 98.50 92 LYS A CA 1
ATOM 753 C C . LYS A 1 92 ? 1.082 -1.686 -19.917 1.00 98.50 92 LYS A C 1
ATOM 755 O O . LYS A 1 92 ? 0.244 -1.502 -19.041 1.00 98.50 92 LYS A O 1
ATOM 760 N N . ILE A 1 93 ? 2.029 -2.604 -19.827 1.00 98.56 93 ILE A N 1
ATOM 761 C CA . ILE A 1 93 ? 2.225 -3.514 -18.707 1.00 98.56 93 ILE A CA 1
ATOM 762 C C . ILE A 1 93 ? 3.293 -2.912 -17.796 1.00 98.56 93 ILE A C 1
ATOM 764 O O . ILE A 1 93 ? 4.415 -2.630 -18.228 1.00 98.56 93 ILE A O 1
ATOM 768 N N . PHE A 1 94 ? 2.951 -2.753 -16.523 1.00 97.69 94 PHE A N 1
ATOM 769 C CA . PHE A 1 94 ? 3.850 -2.284 -15.479 1.00 97.69 94 PHE A CA 1
ATOM 770 C C . PHE A 1 94 ? 4.272 -3.453 -14.607 1.00 97.69 94 PHE A C 1
ATOM 772 O O . PHE A 1 94 ? 3.445 -4.275 -14.195 1.00 97.69 94 PHE A O 1
ATOM 779 N N . TYR A 1 95 ? 5.566 -3.510 -14.317 1.00 96.44 95 TYR A N 1
ATOM 780 C CA . TYR A 1 95 ? 6.115 -4.580 -13.509 1.00 96.44 95 TYR A CA 1
ATOM 781 C C . TYR A 1 95 ? 6.005 -4.289 -12.020 1.00 96.44 95 TYR A C 1
ATOM 783 O O . TYR A 1 95 ? 6.052 -3.137 -11.587 1.00 96.44 95 TYR A O 1
ATOM 791 N N . GLN A 1 96 ? 5.880 -5.355 -11.240 1.00 93.56 96 GLN A N 1
ATOM 792 C CA . GLN A 1 96 ? 6.024 -5.301 -9.800 1.00 93.56 96 GLN A CA 1
ATOM 793 C C . GLN A 1 96 ? 7.474 -4.965 -9.455 1.00 93.56 96 GLN A C 1
ATOM 795 O O . GLN A 1 96 ? 8.400 -5.624 -9.926 1.00 93.56 96 GLN A O 1
ATOM 800 N N . SER A 1 97 ? 7.660 -3.963 -8.597 1.00 83.56 97 SER A N 1
ATOM 801 C CA . SER A 1 97 ? 8.964 -3.699 -7.991 1.00 83.56 97 SER A CA 1
ATOM 802 C C . SER A 1 97 ? 9.299 -4.833 -7.020 1.00 83.56 97 SER A C 1
ATOM 804 O O . SER A 1 97 ? 8.508 -5.135 -6.119 1.00 83.56 97 SER A O 1
ATOM 806 N N . GLY A 1 98 ? 10.432 -5.502 -7.227 1.00 77.00 98 GLY A N 1
ATOM 807 C CA . GLY A 1 98 ? 10.863 -6.628 -6.404 1.00 77.00 98 GLY A CA 1
ATOM 808 C C . GLY A 1 98 ? 11.991 -7.437 -7.039 1.00 77.00 98 GLY A C 1
ATOM 809 O O . GLY A 1 98 ? 12.527 -7.079 -8.083 1.00 77.00 98 GLY A O 1
ATOM 810 N N . GLU A 1 99 ? 12.338 -8.552 -6.397 1.00 69.50 99 GLU A N 1
ATOM 811 C CA . GLU A 1 99 ? 13.489 -9.391 -6.769 1.00 69.50 99 GLU A CA 1
ATOM 812 C C . GLU A 1 99 ? 13.312 -10.124 -8.108 1.00 69.50 99 GLU A C 1
ATOM 814 O O . GLU A 1 99 ? 14.292 -10.458 -8.771 1.00 69.50 99 GLU A O 1
ATOM 819 N N . ARG A 1 100 ? 12.065 -10.391 -8.522 1.00 80.81 100 ARG A N 1
ATOM 820 C CA . ARG A 1 100 ? 11.774 -11.110 -9.768 1.00 80.81 100 ARG A CA 1
ATOM 821 C C . ARG A 1 100 ? 11.508 -10.123 -10.907 1.00 80.81 100 ARG A C 1
ATOM 823 O O . ARG A 1 100 ? 10.519 -9.389 -10.842 1.00 80.81 100 ARG A O 1
ATOM 830 N N . PRO A 1 101 ? 12.324 -10.123 -11.974 1.00 87.12 101 PRO A N 1
ATOM 831 C CA . PRO A 1 101 ? 12.153 -9.180 -13.067 1.00 87.12 101 PRO A CA 1
ATOM 832 C C . PRO A 1 101 ? 10.885 -9.486 -13.874 1.00 87.12 101 PRO A C 1
ATOM 834 O O . PRO A 1 101 ? 10.516 -10.644 -14.070 1.00 87.12 101 PRO A O 1
ATOM 837 N N . ARG A 1 102 ? 10.249 -8.432 -14.401 1.00 94.12 102 ARG A N 1
ATOM 838 C CA . ARG A 1 102 ? 9.145 -8.495 -15.383 1.00 94.12 102 ARG A CA 1
ATOM 839 C C . ARG A 1 102 ? 7.890 -9.262 -14.939 1.00 94.12 102 ARG A C 1
ATOM 841 O O . ARG A 1 102 ? 7.120 -9.739 -15.776 1.00 94.12 102 ARG A O 1
ATOM 848 N N . ILE A 1 103 ? 7.669 -9.356 -13.630 1.00 96.62 103 ILE A N 1
ATOM 849 C CA . ILE A 1 103 ? 6.402 -9.814 -13.057 1.00 96.62 103 ILE A CA 1
ATOM 850 C C . ILE A 1 103 ? 5.348 -8.726 -13.225 1.00 96.62 103 ILE A C 1
ATOM 852 O O . ILE A 1 103 ? 5.603 -7.576 -12.892 1.00 96.62 103 ILE A O 1
ATOM 856 N N . VAL A 1 104 ? 4.168 -9.071 -13.731 1.00 97.31 104 VAL A N 1
ATOM 857 C CA . VAL A 1 104 ? 3.087 -8.113 -13.996 1.00 97.31 104 VAL A CA 1
ATOM 858 C C . VAL A 1 104 ? 2.438 -7.657 -12.694 1.00 97.31 104 VAL A C 1
ATOM 860 O O . VAL A 1 104 ? 1.934 -8.484 -11.946 1.00 97.31 104 VAL A O 1
ATOM 863 N N . SER A 1 105 ? 2.401 -6.343 -12.464 1.00 96.50 105 SER A N 1
ATOM 864 C CA . SER A 1 105 ? 1.650 -5.722 -11.362 1.00 96.50 105 SER A CA 1
ATOM 865 C C . SER A 1 105 ? 0.328 -5.133 -11.845 1.00 96.50 105 SER A C 1
ATOM 867 O O . SER A 1 105 ? -0.730 -5.392 -11.273 1.00 96.50 105 SER A O 1
ATOM 869 N N . ARG A 1 106 ? 0.364 -4.373 -12.945 1.00 97.81 106 ARG A N 1
ATOM 870 C CA . ARG A 1 106 ? -0.842 -3.813 -13.563 1.00 97.81 106 ARG A CA 1
ATOM 871 C C . ARG A 1 106 ? -0.710 -3.667 -15.071 1.00 97.81 106 ARG A C 1
ATOM 873 O O . ARG A 1 106 ? 0.403 -3.574 -15.591 1.00 97.81 106 ARG A O 1
ATOM 880 N N . VAL A 1 107 ? -1.845 -3.596 -15.755 1.00 98.56 107 VAL A N 1
ATOM 881 C CA . VAL A 1 107 ? -1.939 -3.351 -17.197 1.00 98.56 107 VAL A CA 1
ATOM 882 C C . VAL A 1 107 ? -2.888 -2.186 -17.436 1.00 98.56 107 VAL A C 1
ATOM 884 O O . VAL A 1 107 ? -4.055 -2.254 -17.067 1.00 98.56 107 VAL A O 1
ATOM 887 N N . GLU A 1 108 ? -2.380 -1.114 -18.033 1.00 98.56 108 GLU A N 1
ATOM 888 C CA . GLU A 1 108 ? -3.187 0.004 -18.519 1.00 98.56 108 GLU A CA 1
ATOM 889 C C . GLU A 1 108 ? -3.645 -0.297 -19.946 1.00 98.56 108 GLU A C 1
ATOM 891 O O . GLU A 1 108 ? -2.822 -0.643 -20.794 1.00 98.56 108 GLU A O 1
ATOM 896 N N . TRP A 1 109 ? -4.939 -0.144 -20.215 1.00 98.31 109 TRP A N 1
ATOM 897 C CA . TRP A 1 109 ? -5.538 -0.331 -21.536 1.00 98.31 109 TRP A CA 1
ATOM 898 C C . TRP A 1 109 ? -5.973 1.008 -22.120 1.00 98.31 109 TRP A C 1
ATOM 900 O O . TRP A 1 109 ? -6.617 1.812 -21.433 1.00 98.31 109 TRP A O 1
ATOM 910 N N . PHE A 1 110 ? -5.643 1.232 -23.389 1.00 97.62 110 PHE A N 1
ATOM 911 C CA . PHE A 1 110 ? -5.867 2.494 -24.082 1.00 97.62 110 PHE A CA 1
ATOM 912 C C . PHE A 1 110 ? -6.989 2.401 -25.116 1.00 97.62 110 PHE A C 1
ATOM 914 O O . PHE A 1 110 ? -7.183 1.367 -25.756 1.00 97.62 110 PHE A O 1
ATOM 921 N N . ASP A 1 111 ? -7.703 3.509 -25.307 1.00 95.31 111 ASP A N 1
ATOM 922 C CA . ASP A 1 111 ? -8.556 3.701 -26.481 1.00 95.31 111 ASP A CA 1
ATOM 923 C C . ASP A 1 111 ? -7.753 4.152 -27.717 1.00 95.31 111 ASP A C 1
ATOM 925 O O . ASP A 1 111 ? -6.537 4.354 -27.665 1.00 95.31 111 ASP A O 1
ATOM 929 N N . ASP A 1 112 ? -8.444 4.349 -28.844 1.00 93.56 112 ASP A N 1
ATOM 930 C CA . ASP A 1 112 ? -7.833 4.812 -30.098 1.00 93.56 112 ASP A CA 1
ATOM 931 C C . ASP A 1 112 ? -7.169 6.198 -29.986 1.00 93.56 112 ASP A C 1
ATOM 933 O O . ASP A 1 112 ? -6.301 6.533 -30.790 1.00 93.56 112 ASP A O 1
ATOM 937 N N . GLN A 1 113 ? -7.536 6.993 -28.975 1.00 94.25 113 GLN A N 1
ATOM 938 C CA . GLN A 1 113 ? -6.968 8.315 -28.693 1.00 94.25 113 GLN A CA 1
ATOM 939 C C . GLN A 1 113 ? -5.836 8.260 -27.651 1.00 94.25 113 GLN A C 1
ATOM 941 O O . GLN A 1 113 ? -5.424 9.301 -27.136 1.00 94.25 113 GLN A O 1
ATOM 946 N N . GLN A 1 114 ? -5.318 7.067 -27.330 1.00 94.62 114 GLN A N 1
ATOM 947 C CA . GLN A 1 114 ? -4.240 6.852 -26.354 1.00 94.62 114 GLN A CA 1
ATOM 948 C C . GLN A 1 114 ? -4.595 7.335 -24.936 1.00 94.62 114 GLN A C 1
ATOM 950 O O . GLN A 1 114 ? -3.736 7.769 -24.162 1.00 94.62 114 GLN A O 1
ATOM 955 N N . ARG A 1 115 ? -5.881 7.272 -24.571 1.00 95.69 115 ARG A N 1
ATOM 956 C CA . ARG A 1 115 ? -6.349 7.548 -23.208 1.00 95.69 115 ARG A CA 1
ATOM 957 C C . ARG A 1 115 ? -6.542 6.239 -22.459 1.00 95.69 115 ARG A C 1
ATOM 959 O O . ARG A 1 115 ? -7.132 5.303 -22.991 1.00 95.69 115 ARG A O 1
ATOM 966 N N . VAL A 1 116 ? -6.104 6.196 -21.201 1.00 97.12 116 VAL A N 1
ATOM 967 C CA . VAL A 1 116 ? -6.382 5.069 -20.298 1.00 97.12 116 VAL A CA 1
ATOM 968 C C . VAL A 1 116 ? -7.889 4.947 -20.093 1.00 97.12 116 VAL A C 1
ATOM 970 O O . VAL A 1 116 ? -8.546 5.913 -19.705 1.00 97.12 116 VAL A O 1
ATOM 973 N N . ARG A 1 117 ? -8.427 3.754 -20.347 1.00 96.88 117 ARG A N 1
ATOM 974 C CA . ARG A 1 117 ? -9.834 3.403 -20.100 1.00 96.88 117 ARG A CA 1
ATOM 975 C C . ARG A 1 117 ? -9.984 2.437 -18.940 1.00 96.88 117 ARG A C 1
ATOM 977 O O . ARG A 1 117 ? -10.904 2.584 -18.139 1.00 96.88 117 ARG A O 1
ATOM 984 N N . PHE A 1 118 ? -9.058 1.489 -18.841 1.00 97.19 118 PHE A N 1
ATOM 985 C CA . PHE A 1 118 ? -9.065 0.450 -17.823 1.00 97.19 118 PHE A CA 1
ATOM 986 C C . PHE A 1 118 ? -7.665 0.240 -17.269 1.00 97.19 118 PHE A C 1
ATOM 988 O O . PHE A 1 118 ? -6.677 0.367 -17.994 1.00 97.19 118 PHE A O 1
ATOM 995 N N . VAL A 1 119 ? -7.598 -0.126 -15.994 1.00 98.50 119 VAL A N 1
ATOM 996 C CA . VAL A 1 119 ? -6.375 -0.609 -15.359 1.00 98.50 119 VAL A CA 1
ATOM 997 C C . VAL A 1 119 ? -6.677 -1.925 -14.676 1.00 98.50 119 VAL A C 1
ATOM 999 O O . VAL A 1 119 ? -7.410 -1.948 -13.692 1.00 98.50 119 VAL A O 1
ATOM 1002 N N . ASP A 1 120 ? -6.109 -3.002 -15.201 1.00 98.31 120 ASP A N 1
ATOM 1003 C CA . ASP A 1 120 ? -6.184 -4.332 -14.605 1.00 98.31 120 ASP A CA 1
ATOM 1004 C C . ASP A 1 120 ? -5.058 -4.497 -13.587 1.00 98.31 120 ASP A C 1
ATOM 1006 O O . ASP A 1 120 ? -3.899 -4.230 -13.906 1.00 98.31 120 ASP A O 1
ATOM 1010 N N . TYR A 1 121 ? -5.372 -4.978 -12.386 1.00 97.75 121 TYR A N 1
ATOM 1011 C CA . TYR A 1 121 ? -4.394 -5.252 -11.333 1.00 97.75 121 TYR A CA 1
ATOM 1012 C C . TYR A 1 121 ? -4.223 -6.753 -11.148 1.00 97.75 121 TYR A C 1
ATOM 1014 O O . TYR A 1 121 ? -5.204 -7.496 -11.047 1.00 97.75 121 TYR A O 1
ATOM 1022 N N . TYR A 1 122 ? -2.968 -7.186 -11.083 1.00 96.19 122 TYR A N 1
ATOM 1023 C CA . TYR A 1 122 ? -2.580 -8.582 -10.949 1.00 96.19 122 TYR A CA 1
ATOM 1024 C C . TYR A 1 122 ? -1.935 -8.831 -9.591 1.00 96.19 122 TYR A C 1
ATOM 1026 O O . TYR A 1 122 ? -1.212 -7.983 -9.075 1.00 96.19 122 TYR A O 1
ATOM 1034 N N . SER A 1 123 ? -2.207 -9.994 -9.006 1.00 93.94 123 SER A N 1
ATOM 1035 C CA . SER A 1 123 ? -1.622 -10.400 -7.731 1.00 93.94 123 SER A CA 1
ATOM 1036 C C . SER A 1 123 ? -0.335 -11.209 -7.915 1.00 93.94 123 SER A C 1
ATOM 1038 O O . SER A 1 123 ? -0.019 -11.689 -9.009 1.00 93.94 123 SER A O 1
ATOM 1040 N N . LYS A 1 124 ? 0.375 -11.457 -6.809 1.00 92.38 124 LYS A N 1
ATOM 1041 C CA . LYS A 1 124 ? 1.515 -12.384 -6.730 1.00 92.38 124 LYS A CA 1
ATOM 1042 C C . LYS A 1 124 ? 1.176 -13.816 -7.166 1.00 92.38 124 LYS A C 1
ATOM 1044 O O . LYS A 1 124 ? 2.082 -14.563 -7.508 1.00 92.38 124 LYS A O 1
ATOM 1049 N N . ASN A 1 125 ? -0.111 -14.161 -7.218 1.00 91.44 125 ASN A N 1
ATOM 1050 C CA . ASN A 1 125 ? -0.630 -15.452 -7.675 1.00 91.44 125 ASN A CA 1
ATOM 1051 C C . ASN A 1 125 ? -1.030 -15.424 -9.165 1.00 91.44 125 ASN A C 1
ATOM 1053 O O . ASN A 1 125 ? -1.546 -16.401 -9.693 1.00 91.44 125 ASN A O 1
ATOM 1057 N N . GLY A 1 126 ? -0.822 -14.301 -9.861 1.00 92.19 126 GLY A N 1
ATOM 1058 C CA . GLY A 1 126 ? -1.136 -14.160 -11.285 1.00 92.19 126 GLY A CA 1
ATOM 1059 C C . GLY A 1 126 ? -2.626 -13.987 -11.592 1.00 92.19 126 GLY A C 1
ATOM 1060 O O . GLY A 1 126 ? -3.022 -14.016 -12.761 1.00 92.19 126 GLY A O 1
ATOM 1061 N N . ILE A 1 127 ? -3.454 -13.773 -10.571 1.00 92.25 127 ILE A N 1
ATOM 1062 C CA . ILE A 1 127 ? -4.886 -13.503 -10.716 1.00 92.25 127 ILE A CA 1
ATOM 1063 C C . ILE A 1 127 ? -5.069 -12.022 -11.040 1.00 92.25 127 ILE A C 1
ATOM 1065 O O . ILE A 1 127 ? -4.497 -11.170 -10.358 1.00 92.25 127 ILE A O 1
ATOM 1069 N N . LYS A 1 128 ? -5.891 -11.706 -12.047 1.00 95.31 128 LYS A N 1
ATOM 1070 C CA . LYS A 1 128 ? -6.430 -10.352 -12.203 1.00 95.31 128 LYS A CA 1
ATOM 1071 C C . LYS A 1 128 ? -7.457 -10.168 -11.088 1.00 95.31 128 LYS A C 1
ATOM 1073 O O . LYS A 1 128 ? -8.548 -10.700 -11.206 1.00 95.31 128 LYS A O 1
ATOM 1078 N N . PHE A 1 129 ? -7.102 -9.502 -9.994 1.00 95.44 129 PHE A N 1
ATOM 1079 C CA . PHE A 1 129 ? -7.957 -9.435 -8.798 1.00 95.44 129 PHE A CA 1
ATOM 1080 C C . PHE A 1 129 ? -8.803 -8.162 -8.743 1.00 95.44 129 PHE A C 1
ATOM 1082 O O . PHE A 1 129 ? -9.796 -8.114 -8.022 1.00 95.44 129 PHE A O 1
ATOM 1089 N N . ALA A 1 130 ? -8.426 -7.130 -9.504 1.00 97.50 130 ALA A N 1
ATOM 1090 C CA . ALA A 1 130 ? -9.183 -5.890 -9.581 1.00 97.50 130 ALA A CA 1
ATOM 1091 C C . ALA A 1 130 ? -9.066 -5.210 -10.949 1.00 97.50 130 ALA A C 1
ATOM 1093 O O . ALA A 1 130 ? -8.108 -5.438 -11.690 1.00 97.50 130 ALA A O 1
ATOM 1094 N N . GLN A 1 131 ? -10.019 -4.331 -11.251 1.00 98.06 131 GLN A N 1
ATOM 1095 C CA . GLN A 1 131 ? -9.992 -3.449 -12.415 1.00 98.06 131 GLN A CA 1
ATOM 1096 C C . GLN A 1 131 ? -10.524 -2.059 -12.047 1.00 98.06 131 GLN A C 1
ATOM 1098 O O . GLN A 1 131 ? -11.615 -1.945 -11.494 1.00 98.06 131 GLN A O 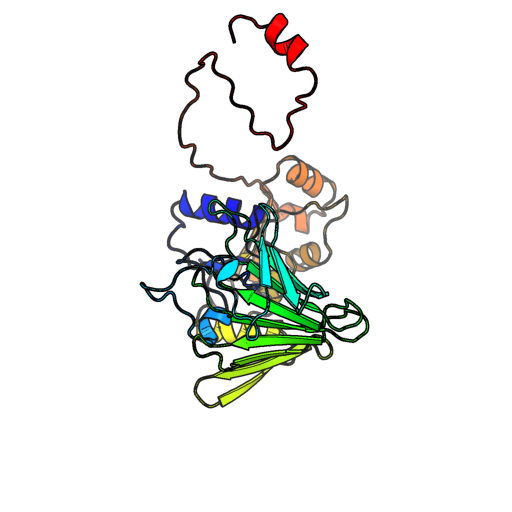1
ATOM 1103 N N . THR A 1 132 ? -9.787 -1.002 -12.387 1.00 98.31 132 THR A N 1
ATOM 1104 C CA . THR A 1 132 ? -10.274 0.387 -12.304 1.00 98.31 132 THR A CA 1
ATOM 1105 C C . THR A 1 132 ? -10.739 0.856 -13.677 1.00 98.31 132 THR A C 1
ATOM 1107 O O . THR A 1 132 ? -10.047 0.635 -14.671 1.00 98.31 132 THR A O 1
ATOM 1110 N N . VAL A 1 133 ? -11.881 1.542 -13.730 1.00 97.81 133 VAL A N 1
ATOM 1111 C CA . VAL A 1 133 ? -12.446 2.146 -14.946 1.00 97.81 133 VAL A CA 1
ATOM 1112 C C . VAL A 1 133 ? -12.294 3.665 -14.890 1.00 97.81 133 VAL A C 1
ATOM 1114 O O . VAL A 1 133 ? -12.556 4.280 -13.854 1.00 97.81 133 VAL A O 1
ATOM 1117 N N . TYR A 1 134 ? -11.905 4.272 -16.010 1.00 97.38 134 TYR A N 1
ATOM 1118 C CA . TYR A 1 134 ? -11.651 5.707 -16.139 1.00 97.38 134 TYR A CA 1
ATOM 1119 C C . TYR A 1 134 ? -12.645 6.393 -17.085 1.00 97.38 134 TYR A C 1
ATOM 1121 O O . TYR A 1 134 ? -13.097 5.810 -18.074 1.00 97.38 134 TYR A O 1
ATOM 1129 N N . ASP A 1 135 ? -12.975 7.654 -16.804 1.00 94.75 135 ASP A N 1
ATOM 1130 C CA . ASP A 1 135 ? -13.755 8.512 -17.698 1.00 94.75 135 ASP A CA 1
ATOM 1131 C C . ASP A 1 135 ? -12.900 9.080 -18.843 1.00 94.75 135 ASP A C 1
ATOM 1133 O O . ASP A 1 135 ? -11.705 8.809 -18.969 1.00 94.75 135 ASP A O 1
ATOM 1137 N N . LEU A 1 136 ? -13.527 9.818 -19.765 1.00 93.56 136 LEU A N 1
ATOM 1138 C CA . LEU A 1 136 ? -12.830 10.416 -20.917 1.00 93.56 136 LEU A CA 1
ATOM 1139 C C . LEU A 1 136 ? -11.786 11.474 -20.506 1.00 93.56 136 LEU A C 1
ATOM 1141 O O . LEU A 1 136 ? -10.880 11.760 -21.289 1.00 93.56 136 LEU A O 1
ATOM 1145 N N . ASN A 1 137 ? -11.873 11.987 -19.276 1.00 93.06 137 ASN A N 1
ATOM 1146 C CA . ASN A 1 137 ? -10.958 12.951 -18.669 1.00 93.06 137 ASN A CA 1
ATOM 1147 C C . ASN A 1 137 ? -9.864 12.277 -17.821 1.00 93.06 137 ASN A C 1
ATOM 1149 O O . ASN A 1 137 ? -9.118 12.967 -17.128 1.00 93.06 137 ASN A O 1
ATOM 1153 N N . ARG A 1 138 ? -9.735 10.941 -17.878 1.00 91.56 138 ARG A N 1
ATOM 1154 C CA . ARG A 1 138 ? -8.767 10.141 -17.101 1.00 91.56 138 ARG A CA 1
ATOM 1155 C C . ARG A 1 138 ? -8.986 10.215 -15.586 1.00 91.56 138 ARG A C 1
ATOM 1157 O O . ARG A 1 138 ? -8.059 9.964 -14.815 1.00 91.56 138 ARG A O 1
ATOM 1164 N N . LYS A 1 139 ? -10.211 10.494 -15.144 1.00 94.94 139 LYS A N 1
ATOM 1165 C CA . LYS A 1 139 ? -10.618 10.372 -13.744 1.00 94.94 139 LYS A CA 1
ATOM 1166 C C . LYS A 1 139 ? -11.136 8.959 -13.485 1.00 94.94 139 LYS A C 1
ATOM 1168 O O . LYS A 1 139 ? -11.951 8.445 -14.249 1.00 94.94 139 LYS A O 1
ATOM 1173 N N . ALA A 1 140 ? -10.662 8.323 -12.416 1.00 95.38 140 ALA A N 1
ATOM 1174 C CA . ALA A 1 140 ? -11.177 7.023 -11.998 1.00 95.38 140 ALA A CA 1
ATOM 1175 C C . ALA A 1 140 ? -12.649 7.161 -11.572 1.00 95.38 140 ALA A C 1
ATOM 1177 O O . ALA A 1 140 ? -12.978 8.022 -10.756 1.00 95.38 140 ALA A O 1
ATOM 1178 N N . ILE A 1 141 ? -13.524 6.324 -12.132 1.00 96.31 141 ILE A N 1
ATOM 1179 C CA . ILE A 1 141 ? -14.968 6.326 -11.849 1.00 96.31 141 ILE A CA 1
ATOM 1180 C C . ILE A 1 141 ? -15.302 5.252 -10.821 1.00 96.31 141 ILE A C 1
ATOM 1182 O O . ILE A 1 141 ? -16.029 5.506 -9.867 1.00 96.31 141 ILE A O 1
ATOM 1186 N N . LEU A 1 142 ? -14.783 4.043 -11.027 1.00 96.19 142 LEU A N 1
ATOM 1187 C CA . LEU A 1 142 ? -15.050 2.903 -10.163 1.00 96.19 142 LEU A CA 1
ATOM 1188 C C . LEU A 1 142 ? -13.891 1.916 -10.187 1.00 96.19 142 LEU A C 1
ATOM 1190 O O . LEU A 1 142 ? -13.124 1.865 -11.155 1.00 96.19 142 LEU A O 1
ATOM 1194 N N . LYS A 1 143 ? -13.815 1.092 -9.147 1.00 97.75 143 LYS A N 1
ATOM 1195 C CA . LYS A 1 143 ? -12.925 -0.059 -9.066 1.00 97.75 143 LYS A CA 1
ATOM 1196 C C . LYS A 1 143 ? -13.714 -1.301 -8.685 1.00 97.75 143 LYS A C 1
ATOM 1198 O O . LYS A 1 143 ? -14.502 -1.282 -7.747 1.00 97.75 143 LYS A O 1
ATOM 1203 N N . LYS A 1 144 ? -13.490 -2.378 -9.426 1.00 97.31 144 LYS A N 1
ATOM 1204 C CA . LYS A 1 144 ? -14.108 -3.682 -9.200 1.00 97.31 144 LYS A CA 1
ATOM 1205 C C . LYS A 1 144 ? -13.076 -4.649 -8.657 1.00 97.31 144 LYS A C 1
ATOM 1207 O O . LYS A 1 144 ? -11.935 -4.614 -9.117 1.00 97.31 144 LYS A O 1
ATOM 1212 N N . TYR A 1 145 ? -13.478 -5.525 -7.748 1.00 97.31 145 TYR A N 1
ATOM 1213 C CA . TYR A 1 145 ? -12.668 -6.643 -7.269 1.00 97.31 145 TYR A CA 1
ATOM 1214 C C . TYR A 1 145 ? -13.381 -7.950 -7.581 1.00 97.31 145 TYR A C 1
ATOM 1216 O O . TYR A 1 145 ? -14.612 -8.023 -7.536 1.00 97.31 145 TYR A O 1
ATOM 1224 N N . MET A 1 146 ? -12.604 -8.962 -7.945 1.00 94.62 146 MET A N 1
ATOM 1225 C CA . MET A 1 146 ? -13.116 -10.211 -8.497 1.00 94.62 146 MET A CA 1
ATOM 1226 C C . MET A 1 146 ? -12.496 -11.404 -7.776 1.00 94.62 146 MET A C 1
ATOM 1228 O O . MET A 1 146 ? -11.370 -11.327 -7.285 1.00 94.62 146 MET A O 1
ATOM 1232 N N . THR A 1 147 ? -13.240 -12.500 -7.761 1.00 93.25 147 THR A N 1
ATOM 1233 C CA . THR A 1 147 ? -12.777 -13.845 -7.383 1.00 93.25 147 THR A CA 1
ATOM 1234 C C . THR A 1 147 ? -11.739 -14.385 -8.374 1.00 93.25 147 THR A C 1
ATOM 1236 O O . THR A 1 147 ? -11.528 -13.811 -9.451 1.00 93.25 147 THR A O 1
ATOM 1239 N N . VAL A 1 148 ? -11.131 -15.527 -8.047 1.00 89.75 148 VAL A N 1
ATOM 1240 C CA . VAL A 1 148 ? -10.209 -16.270 -8.921 1.00 89.75 148 VAL A CA 1
ATOM 1241 C C . VAL A 1 148 ? -10.859 -16.617 -10.266 1.00 89.75 148 VAL A C 1
ATOM 1243 O O . VAL A 1 148 ? -10.205 -16.527 -11.307 1.00 89.75 148 VAL A O 1
ATOM 1246 N N . GLU A 1 149 ? -12.152 -16.947 -10.268 1.00 90.56 149 GLU A N 1
ATOM 1247 C CA . GLU A 1 149 ? -12.937 -17.281 -11.463 1.00 90.56 149 GLU A CA 1
ATOM 1248 C C . GLU A 1 149 ? -13.316 -16.043 -12.295 1.00 90.56 149 GLU A C 1
ATOM 1250 O O . GLU A 1 149 ? -13.918 -16.162 -13.362 1.00 90.56 149 GLU A O 1
ATOM 1255 N N . GLY A 1 150 ? -12.979 -14.839 -11.821 1.00 91.19 150 GLY A N 1
ATOM 1256 C CA . GLY A 1 150 ? -13.287 -13.577 -12.489 1.00 91.19 150 GLY A CA 1
ATOM 1257 C C . GLY A 1 150 ? -14.691 -13.039 -12.207 1.00 91.19 150 GLY A C 1
ATOM 1258 O O . GLY A 1 150 ? -15.091 -12.054 -12.826 1.00 91.19 150 GLY A O 1
ATOM 1259 N N . LYS A 1 151 ? -15.440 -13.633 -11.267 1.00 93.75 151 LYS A N 1
ATOM 1260 C CA . LYS A 1 151 ? -16.726 -13.084 -10.813 1.00 93.75 151 LYS A CA 1
ATOM 1261 C C . LYS A 1 151 ? -16.486 -11.825 -9.981 1.00 93.75 151 LYS A C 1
ATOM 1263 O O . LYS A 1 151 ? -15.788 -11.889 -8.971 1.00 93.75 151 LYS A O 1
ATOM 1268 N N . GLU A 1 152 ? -17.084 -10.712 -10.392 1.00 95.69 152 GLU A N 1
ATOM 1269 C CA . GLU A 1 152 ? -17.078 -9.431 -9.675 1.00 95.69 152 GLU A CA 1
ATOM 1270 C C . GLU A 1 152 ? -17.861 -9.556 -8.349 1.00 95.69 152 GLU A C 1
ATOM 1272 O O . GLU A 1 152 ? -18.993 -10.039 -8.342 1.00 95.69 152 GLU A O 1
ATOM 1277 N N . VAL A 1 153 ? -17.244 -9.159 -7.230 1.00 96.94 153 VAL A N 1
ATOM 1278 C CA . VAL A 1 153 ? -17.797 -9.312 -5.864 1.00 96.94 153 VAL A CA 1
ATOM 1279 C C . VAL A 1 153 ? -17.773 -8.030 -5.040 1.00 96.94 153 VAL A C 1
ATOM 1281 O O . VAL A 1 153 ? -18.556 -7.895 -4.105 1.00 96.94 153 VAL A O 1
ATOM 1284 N N . ILE A 1 154 ? -16.892 -7.080 -5.362 1.00 98.06 154 ILE A N 1
ATOM 1285 C CA . ILE A 1 154 ? -16.840 -5.775 -4.691 1.00 98.06 154 ILE A CA 1
ATOM 1286 C C . ILE A 1 154 ? -16.783 -4.687 -5.749 1.00 98.06 154 ILE A C 1
ATOM 1288 O O . ILE A 1 154 ? -16.003 -4.781 -6.700 1.00 98.06 154 ILE A O 1
ATOM 1292 N N . TYR A 1 155 ? -17.552 -3.628 -5.536 1.00 97.00 155 TYR A N 1
ATOM 1293 C CA . TYR A 1 155 ? -17.588 -2.450 -6.387 1.00 97.00 155 TYR A CA 1
ATOM 1294 C C . TYR A 1 155 ? -17.399 -1.212 -5.524 1.00 97.00 155 TYR A C 1
ATOM 1296 O O . TYR A 1 155 ? -18.212 -0.946 -4.648 1.00 97.00 155 TYR A O 1
ATOM 1304 N N . GLU A 1 156 ? -16.348 -0.445 -5.785 1.00 97.44 156 GLU A N 1
ATOM 1305 C CA . GLU A 1 156 ? -16.115 0.860 -5.171 1.00 97.44 156 GLU A CA 1
ATOM 1306 C C . GLU A 1 156 ? -16.396 1.943 -6.207 1.00 97.44 156 GLU A C 1
ATOM 1308 O O . GLU A 1 156 ? -15.734 1.995 -7.245 1.00 97.44 156 GLU A O 1
ATOM 1313 N N . ASN A 1 157 ? -17.370 2.808 -5.943 1.00 97.00 157 ASN A N 1
ATOM 1314 C CA . ASN A 1 157 ? -17.679 3.946 -6.798 1.00 97.00 157 ASN A CA 1
ATOM 1315 C C . ASN A 1 157 ? -16.938 5.184 -6.279 1.00 97.00 157 ASN A C 1
ATOM 1317 O O . ASN A 1 157 ? -17.214 5.663 -5.187 1.00 97.00 157 ASN A O 1
ATOM 1321 N N . PHE A 1 158 ? -16.010 5.740 -7.055 1.00 94.81 158 PHE A N 1
ATOM 1322 C CA . PHE A 1 158 ? -15.235 6.916 -6.642 1.00 94.81 158 PHE A CA 1
ATOM 1323 C C . PHE A 1 158 ? -15.984 8.242 -6.823 1.00 94.81 158 PHE A C 1
ATOM 1325 O O . PHE A 1 158 ? -15.526 9.270 -6.329 1.00 94.81 158 PHE A O 1
ATOM 1332 N N . VAL A 1 159 ? -17.116 8.243 -7.531 1.00 93.56 159 VAL A N 1
ATOM 1333 C CA . VAL A 1 159 ? -17.966 9.430 -7.693 1.00 93.56 159 VAL A CA 1
ATOM 1334 C C . VAL A 1 159 ? -18.903 9.578 -6.501 1.00 93.56 159 VAL A C 1
ATOM 1336 O O . VAL A 1 159 ? -19.021 10.672 -5.9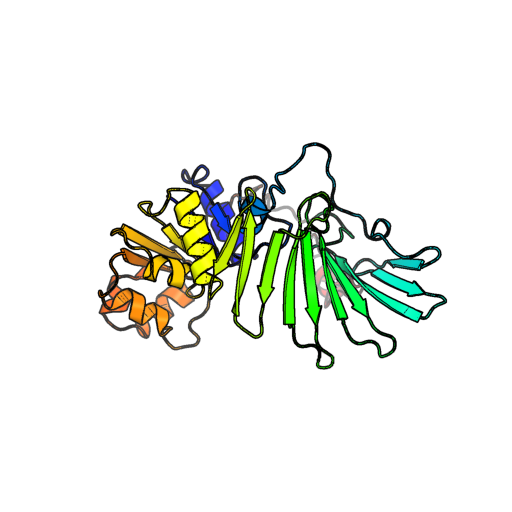57 1.00 93.56 159 VAL A O 1
ATOM 1339 N N . THR A 1 160 ? -19.546 8.487 -6.080 1.00 94.38 160 THR A N 1
ATOM 1340 C CA . THR A 1 160 ? -20.499 8.499 -4.958 1.00 94.38 160 THR A CA 1
ATOM 1341 C C . THR A 1 160 ? -19.878 8.075 -3.626 1.00 94.38 160 THR A C 1
ATOM 1343 O O . THR A 1 160 ? -20.465 8.313 -2.581 1.00 94.38 160 THR A O 1
ATOM 1346 N N . SER A 1 161 ? -18.664 7.515 -3.646 1.00 94.62 161 SER A N 1
ATOM 1347 C CA . SER A 1 161 ? -17.963 6.894 -2.507 1.00 94.62 161 SER A CA 1
ATOM 1348 C C . SER A 1 161 ? -18.592 5.602 -1.970 1.00 94.62 161 SER A C 1
ATOM 1350 O O . SER A 1 161 ? -18.049 5.020 -1.027 1.00 94.62 161 SER A O 1
ATOM 1352 N N . ASP A 1 162 ? -19.682 5.125 -2.576 1.00 97.25 162 ASP A N 1
ATOM 1353 C CA . ASP A 1 162 ? -20.352 3.893 -2.163 1.00 97.25 162 ASP A CA 1
ATOM 1354 C C . ASP A 1 162 ? -19.490 2.656 -2.433 1.00 97.25 162 ASP A C 1
ATOM 1356 O O . ASP A 1 162 ? -18.758 2.576 -3.427 1.00 97.25 162 ASP A O 1
ATOM 1360 N N . VAL A 1 163 ? -19.643 1.652 -1.570 1.00 98.31 163 VAL A N 1
ATOM 1361 C CA . VAL A 1 163 ? -19.090 0.312 -1.764 1.00 98.31 163 VAL A CA 1
ATOM 1362 C C . VAL A 1 163 ? -20.223 -0.706 -1.752 1.00 98.31 163 VAL A C 1
ATOM 1364 O O . VAL A 1 163 ? -21.015 -0.749 -0.811 1.00 98.31 163 VAL A O 1
ATOM 1367 N N . ILE A 1 164 ? -20.292 -1.541 -2.785 1.00 98.31 164 ILE A N 1
ATOM 1368 C CA . ILE A 1 164 ? -21.223 -2.668 -2.880 1.00 98.31 164 ILE A CA 1
ATOM 1369 C C . ILE A 1 164 ? -20.419 -3.956 -2.733 1.00 98.31 164 ILE A C 1
ATOM 1371 O O . ILE A 1 164 ? -19.382 -4.108 -3.378 1.00 98.31 164 ILE A O 1
ATOM 1375 N N . LEU A 1 165 ? -20.895 -4.870 -1.893 1.00 98.38 165 LEU A N 1
ATOM 1376 C CA . LEU A 1 165 ? -20.298 -6.181 -1.654 1.00 98.38 165 LEU A CA 1
ATOM 1377 C C . LEU A 1 165 ? -21.347 -7.269 -1.888 1.00 98.38 165 LEU A C 1
ATOM 1379 O O . LEU A 1 165 ? -22.340 -7.320 -1.167 1.00 98.38 165 LEU A O 1
ATOM 1383 N N . ASP A 1 166 ? -21.082 -8.177 -2.820 1.00 97.50 166 ASP A N 1
ATOM 1384 C CA . ASP A 1 166 ? -21.849 -9.407 -3.002 1.00 97.50 166 ASP A CA 1
ATOM 1385 C C . ASP A 1 166 ? -21.122 -10.561 -2.309 1.00 97.50 166 ASP A C 1
ATOM 1387 O O . ASP A 1 166 ? -20.104 -11.059 -2.791 1.00 97.50 166 ASP A O 1
ATOM 1391 N N . TRP A 1 167 ? -21.644 -11.002 -1.166 1.00 95.88 167 TRP A N 1
ATOM 1392 C CA . TRP A 1 167 ? -20.990 -12.001 -0.321 1.00 95.88 167 TRP A CA 1
ATOM 1393 C C . TRP A 1 167 ? -22.006 -12.947 0.315 1.00 95.88 167 TRP A C 1
ATOM 1395 O O . TRP A 1 167 ? -23.059 -12.523 0.787 1.00 95.88 167 TRP A O 1
ATOM 1405 N N . GLN A 1 168 ? -21.707 -14.251 0.293 1.00 92.62 168 GLN A N 1
ATOM 1406 C CA . GLN A 1 168 ? -22.566 -15.309 0.853 1.00 92.62 168 GLN A CA 1
ATOM 1407 C C . GLN A 1 168 ? -24.035 -15.245 0.378 1.00 92.62 168 GLN A C 1
ATOM 1409 O O . GLN A 1 168 ? -24.971 -15.483 1.140 1.00 92.62 168 GLN A O 1
ATOM 1414 N N . GLY A 1 169 ? -24.250 -14.900 -0.896 1.00 93.69 169 GLY A N 1
ATOM 1415 C CA . GLY A 1 169 ? -25.588 -14.814 -1.493 1.00 93.69 169 GLY A CA 1
ATOM 1416 C C . GLY A 1 169 ? -26.401 -13.579 -1.085 1.00 93.69 169 GLY A C 1
ATOM 1417 O O . GLY A 1 169 ? -27.598 -13.538 -1.357 1.00 93.69 169 GLY A O 1
ATOM 1418 N N . LYS A 1 170 ? -25.780 -12.580 -0.445 1.00 96.50 170 LYS A N 1
ATOM 1419 C CA . LYS A 1 170 ? -26.403 -11.300 -0.085 1.00 96.50 170 LYS A CA 1
ATOM 1420 C C . LYS A 1 170 ? -25.600 -10.128 -0.644 1.00 96.50 170 LYS A C 1
ATOM 1422 O O . LYS A 1 170 ? -24.374 -10.190 -0.700 1.00 96.50 170 LYS A O 1
ATOM 1427 N N . SER A 1 171 ? -26.300 -9.052 -0.993 1.00 97.75 171 SER A N 1
ATOM 1428 C CA . SER A 1 171 ? -25.693 -7.779 -1.385 1.00 97.75 171 SER A CA 1
ATOM 1429 C C . SER A 1 171 ? -25.726 -6.804 -0.212 1.00 97.75 171 SER A C 1
ATOM 1431 O O . SER A 1 171 ? -26.780 -6.557 0.379 1.00 97.75 171 SER A O 1
ATOM 1433 N N . TYR A 1 172 ? -24.569 -6.248 0.123 1.00 98.38 172 TYR A N 1
ATOM 1434 C CA . TYR A 1 172 ? -24.380 -5.253 1.170 1.00 98.38 172 TYR A CA 1
ATOM 1435 C C . TYR A 1 172 ? -24.015 -3.915 0.531 1.00 98.38 172 TYR A C 1
ATOM 1437 O O . TYR A 1 172 ? -23.176 -3.861 -0.368 1.00 98.38 172 TYR A O 1
ATOM 1445 N N . PHE A 1 173 ? -24.625 -2.838 1.020 1.00 98.19 173 PHE A N 1
ATOM 1446 C CA . PHE A 1 173 ? -24.420 -1.481 0.521 1.00 98.19 173 PHE A CA 1
ATOM 1447 C C . PHE A 1 173 ? -23.820 -0.625 1.631 1.00 98.19 173 PHE A C 1
ATOM 1449 O O . PHE A 1 173 ? -24.393 -0.511 2.716 1.00 98.19 173 PHE A O 1
ATOM 1456 N N . PHE A 1 174 ? -22.670 -0.020 1.357 1.00 98.50 174 PHE A N 1
ATOM 1457 C CA . PHE A 1 174 ? -21.957 0.837 2.292 1.00 98.50 174 PHE A CA 1
ATOM 1458 C C . PHE A 1 174 ? -21.839 2.245 1.706 1.00 98.50 174 PHE A C 1
ATOM 1460 O O . PHE A 1 174 ? -21.343 2.380 0.592 1.00 98.50 174 PHE A O 1
ATOM 1467 N N . PRO A 1 175 ? -22.197 3.301 2.457 1.00 97.62 175 PRO A N 1
ATOM 1468 C CA . PRO A 1 175 ? -22.124 4.683 1.967 1.00 97.62 175 PRO A CA 1
ATOM 1469 C C . PRO A 1 175 ? -20.686 5.216 1.854 1.00 97.62 175 PRO A C 1
ATOM 1471 O O . PRO A 1 175 ? -20.458 6.351 1.448 1.00 97.62 175 PRO A O 1
ATOM 1474 N N . SER A 1 176 ? -19.699 4.450 2.324 1.00 97.44 176 SER A N 1
ATOM 1475 C CA . SER A 1 176 ? -18.289 4.818 2.267 1.00 97.44 176 SER A CA 1
ATOM 1476 C C . SER A 1 176 ? -17.389 3.599 2.420 1.00 97.44 176 SER A C 1
ATOM 1478 O O . SER A 1 176 ? -17.763 2.589 3.030 1.00 97.44 176 SER A O 1
ATOM 1480 N N . LYS A 1 177 ? -16.137 3.744 1.979 1.00 97.19 177 LYS A N 1
ATOM 1481 C CA . LYS A 1 177 ? -15.067 2.781 2.264 1.00 97.19 177 LYS A CA 1
ATOM 1482 C C . LYS A 1 177 ? -14.849 2.554 3.765 1.00 97.19 177 LYS A C 1
ATOM 1484 O O . LYS A 1 177 ? -14.557 1.434 4.172 1.00 97.19 177 LYS A O 1
ATOM 1489 N N . LEU A 1 178 ? -15.039 3.578 4.601 1.00 98.06 178 LEU A N 1
ATOM 1490 C CA . LEU A 1 178 ? -14.967 3.436 6.058 1.00 98.06 178 LEU A CA 1
ATOM 1491 C C . LEU A 1 178 ? -16.035 2.472 6.586 1.00 98.06 178 LEU A C 1
ATOM 1493 O O . LEU A 1 178 ? -15.709 1.574 7.357 1.00 98.06 178 LEU A O 1
ATOM 1497 N N . ALA A 1 179 ? -17.289 2.618 6.150 1.00 98.44 179 ALA A N 1
ATOM 1498 C CA . ALA A 1 179 ? -18.374 1.729 6.566 1.00 98.44 179 ALA A CA 1
ATOM 1499 C C . ALA A 1 179 ? -18.125 0.274 6.128 1.00 98.44 179 ALA A C 1
ATOM 1501 O O . ALA A 1 179 ? -18.338 -0.649 6.915 1.00 98.44 179 ALA A O 1
ATOM 1502 N N . PHE A 1 180 ? -17.598 0.076 4.916 1.00 98.50 180 PHE A N 1
ATOM 1503 C CA . PHE A 1 180 ? -17.168 -1.236 4.427 1.00 98.50 180 PHE A CA 1
ATOM 1504 C C . PHE A 1 180 ? -16.055 -1.851 5.294 1.00 98.50 180 PHE A C 1
ATOM 1506 O O . PHE A 1 180 ? -16.149 -3.008 5.704 1.00 98.50 180 PHE A O 1
ATOM 1513 N N . VAL A 1 181 ? -15.020 -1.079 5.639 1.00 98.38 181 VAL A N 1
ATOM 1514 C CA . VAL A 1 181 ? -13.926 -1.568 6.493 1.00 98.38 181 VAL A CA 1
ATOM 1515 C C . VAL A 1 181 ? -14.404 -1.857 7.918 1.00 98.38 181 VAL A C 1
ATOM 1517 O O . VAL A 1 181 ? -14.022 -2.874 8.487 1.00 98.38 181 VAL A O 1
ATOM 1520 N N . LEU A 1 182 ? -15.275 -1.030 8.501 1.00 98.38 182 LEU A N 1
ATOM 1521 C CA . LEU A 1 182 ? -15.860 -1.311 9.819 1.00 98.38 182 LEU A CA 1
ATOM 1522 C C . LEU A 1 182 ? -16.677 -2.610 9.813 1.00 98.38 182 LEU A C 1
ATOM 1524 O O . LEU A 1 182 ? -16.607 -3.384 10.768 1.00 98.38 182 LEU A O 1
ATOM 1528 N N . PHE A 1 183 ? -17.409 -2.882 8.727 1.00 98.31 183 PHE A N 1
ATOM 1529 C CA . PHE A 1 183 ? -18.092 -4.159 8.543 1.00 98.31 183 PHE A CA 1
ATOM 1530 C C . PHE A 1 183 ? -17.101 -5.327 8.505 1.00 98.31 183 PHE A C 1
ATOM 1532 O O . PHE A 1 183 ? -17.298 -6.295 9.232 1.00 98.31 183 PHE A O 1
ATOM 1539 N N . PHE A 1 184 ? -16.009 -5.216 7.746 1.00 98.25 184 PHE A N 1
ATOM 1540 C CA . PHE A 1 184 ? -14.935 -6.216 7.723 1.00 98.25 184 PHE A CA 1
ATOM 1541 C C . PHE A 1 184 ? -14.336 -6.488 9.113 1.00 98.25 184 PHE A C 1
ATOM 1543 O O . PHE A 1 184 ? -14.262 -7.638 9.538 1.00 98.25 184 PHE A O 1
ATOM 1550 N N . ILE A 1 185 ? -13.973 -5.438 9.858 1.00 98.12 185 ILE A N 1
ATOM 1551 C CA . ILE A 1 185 ? -13.433 -5.549 11.224 1.00 98.12 185 ILE A CA 1
ATOM 1552 C C . ILE A 1 185 ? -14.429 -6.250 12.162 1.00 98.12 185 ILE A C 1
ATOM 1554 O O . ILE A 1 185 ? -14.024 -7.042 13.012 1.00 98.12 185 ILE A O 1
ATOM 1558 N N . LYS A 1 186 ? -15.734 -6.000 11.991 1.00 97.25 186 LYS A N 1
ATOM 1559 C CA . LYS A 1 186 ? -16.790 -6.694 12.738 1.00 97.25 186 LYS A CA 1
ATOM 1560 C C . LYS A 1 186 ? -16.898 -8.173 12.356 1.00 97.25 186 LYS A C 1
ATOM 1562 O O . LYS A 1 186 ? -17.061 -8.986 13.256 1.00 97.25 186 LYS A O 1
ATOM 1567 N N . GLN A 1 187 ? -16.793 -8.524 11.070 1.00 97.00 187 GLN A N 1
ATOM 1568 C CA . GLN A 1 187 ? -16.817 -9.928 10.623 1.00 97.00 187 GLN A CA 1
ATOM 1569 C C . GLN A 1 187 ? -15.634 -10.738 11.159 1.00 97.00 187 GLN A C 1
ATOM 1571 O O . GLN A 1 187 ? -15.761 -11.934 11.384 1.00 97.00 187 GLN A O 1
ATOM 1576 N N . LEU A 1 188 ? -14.494 -10.084 11.381 1.00 96.62 188 LEU A N 1
ATOM 1577 C CA . LEU A 1 188 ? -13.333 -10.697 12.020 1.00 96.62 188 LEU A CA 1
ATOM 1578 C C . LEU A 1 188 ? -13.439 -10.769 13.555 1.00 96.62 188 LEU A C 1
ATOM 1580 O O . LEU A 1 188 ? -12.545 -11.325 14.179 1.00 96.62 188 LEU A O 1
ATOM 1584 N N . GLU A 1 189 ? -14.483 -10.196 14.166 1.00 97.00 189 GLU A N 1
ATOM 1585 C CA . GLU A 1 189 ? -14.708 -10.187 15.624 1.00 97.00 189 GLU A CA 1
ATOM 1586 C C . GLU A 1 189 ? -13.563 -9.554 16.436 1.00 97.00 189 GLU A C 1
ATOM 1588 O O . GLU A 1 189 ? -13.285 -9.902 17.582 1.00 97.00 189 GLU A O 1
ATOM 1593 N N . ILE A 1 190 ? -12.895 -8.559 15.850 1.00 96.06 190 ILE A N 1
ATOM 1594 C CA . ILE A 1 190 ? -11.683 -7.957 16.422 1.00 96.06 190 ILE A CA 1
ATOM 1595 C C . ILE A 1 190 ? -11.880 -6.546 16.989 1.00 96.06 190 ILE A C 1
ATOM 1597 O O . ILE A 1 190 ? -10.913 -5.874 17.345 1.00 96.06 190 ILE A O 1
ATOM 1601 N N . THR A 1 191 ? -13.119 -6.077 17.123 1.00 94.94 191 THR A N 1
ATOM 1602 C CA . THR A 1 191 ? -13.423 -4.697 17.544 1.00 94.94 191 THR A CA 1
ATOM 1603 C C . THR A 1 191 ? -12.859 -4.324 18.915 1.00 94.94 191 THR A C 1
ATOM 1605 O O . THR A 1 191 ? -12.602 -3.152 19.160 1.00 94.94 191 THR A O 1
ATOM 1608 N N . GLU A 1 192 ? -12.665 -5.280 19.822 1.00 94.31 192 GLU A N 1
ATOM 1609 C CA . GLU A 1 192 ? -12.166 -5.030 21.186 1.00 94.31 192 GLU A CA 1
ATOM 1610 C C . GLU A 1 192 ? -10.638 -5.116 21.312 1.00 94.31 192 GLU A C 1
ATOM 1612 O O . GLU A 1 192 ? -10.081 -4.788 22.357 1.00 94.31 192 GLU A O 1
ATOM 1617 N N . HIS A 1 193 ? -9.936 -5.517 20.251 1.00 95.81 193 HIS A N 1
ATOM 1618 C CA . HIS A 1 193 ? -8.487 -5.685 20.292 1.00 95.81 193 HIS A CA 1
ATOM 1619 C C . HIS A 1 193 ? -7.752 -4.340 20.328 1.00 95.81 193 HIS A C 1
ATOM 1621 O O . HIS A 1 193 ? -8.285 -3.301 19.944 1.00 95.81 193 HIS A O 1
ATOM 1627 N N . HIS A 1 194 ? -6.493 -4.369 20.765 1.00 95.56 194 HIS A N 1
ATOM 1628 C CA . HIS A 1 194 ? -5.557 -3.252 20.629 1.00 95.56 194 HIS A CA 1
ATOM 1629 C C . HIS A 1 194 ? -5.045 -3.151 19.192 1.00 95.56 194 HIS A C 1
ATOM 1631 O O . HIS A 1 194 ? -4.603 -4.163 18.635 1.00 95.56 194 HIS A O 1
ATOM 1637 N N . PHE A 1 195 ? -5.049 -1.945 18.627 1.00 97.56 195 PHE A N 1
ATOM 1638 C CA . PHE A 1 195 ? -4.606 -1.675 17.265 1.00 97.56 195 PHE A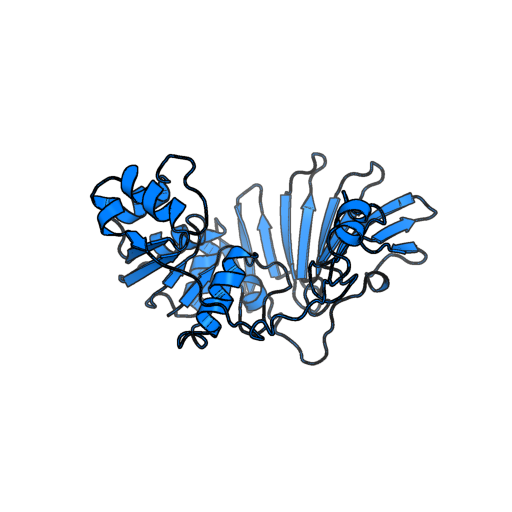 CA 1
ATOM 1639 C C . PHE A 1 195 ? -3.298 -0.883 17.218 1.00 97.56 195 PHE A C 1
ATOM 1641 O O . PHE A 1 195 ? -3.057 0.019 18.019 1.00 97.56 195 PHE A O 1
ATOM 1648 N N . VAL A 1 196 ? -2.479 -1.188 16.214 1.00 97.94 196 VAL A N 1
ATOM 1649 C CA . VAL A 1 196 ? -1.359 -0.357 15.777 1.00 97.94 196 VAL A CA 1
ATOM 1650 C C . VAL A 1 196 ? -1.639 0.117 14.365 1.00 97.94 196 VAL A C 1
ATOM 1652 O O . VAL A 1 196 ? -1.692 -0.694 13.442 1.00 97.94 196 VAL A O 1
ATOM 1655 N N . ILE A 1 197 ? -1.800 1.420 14.194 1.00 98.19 197 ILE A N 1
ATOM 1656 C CA . ILE A 1 197 ? -1.985 2.057 12.891 1.00 98.19 197 ILE A CA 1
ATOM 1657 C C . ILE A 1 197 ? -0.712 2.781 12.472 1.00 98.19 197 ILE A C 1
ATOM 1659 O O . ILE A 1 197 ? 0.102 3.154 13.313 1.00 98.19 197 ILE A O 1
ATOM 1663 N N . ASN A 1 198 ? -0.535 3.001 11.172 1.00 97.19 198 ASN A N 1
ATOM 1664 C CA . ASN A 1 198 ? 0.633 3.712 10.644 1.00 97.19 198 ASN A CA 1
ATOM 1665 C C . ASN A 1 198 ? 0.292 4.954 9.810 1.00 97.19 198 ASN A C 1
ATOM 1667 O O . ASN A 1 198 ? 1.159 5.507 9.143 1.00 97.19 198 ASN A O 1
ATOM 1671 N N . SER A 1 199 ? -0.973 5.375 9.819 1.00 97.00 199 SER A N 1
ATOM 1672 C CA . SER A 1 199 ? -1.430 6.549 9.082 1.00 97.00 199 SER A CA 1
ATOM 1673 C C . SER A 1 199 ? -2.623 7.203 9.771 1.00 97.00 199 SER A C 1
ATOM 1675 O O . SER A 1 199 ? -3.482 6.527 10.341 1.00 97.00 199 SER A O 1
ATOM 1677 N N . LEU A 1 200 ? -2.694 8.531 9.660 1.00 97.00 200 LEU A N 1
ATOM 1678 C CA . LEU A 1 200 ? -3.822 9.358 10.097 1.00 97.00 200 LEU A CA 1
ATOM 1679 C C . LEU A 1 200 ? -4.994 9.378 9.097 1.00 97.00 200 LEU A C 1
ATOM 1681 O O . LEU A 1 200 ? -5.953 10.126 9.303 1.00 97.00 200 LEU A O 1
ATOM 1685 N N . ALA A 1 201 ? -4.913 8.590 8.023 1.00 96.75 201 ALA A N 1
ATOM 1686 C CA . ALA A 1 201 ? -5.962 8.425 7.024 1.00 96.75 201 ALA A CA 1
ATOM 1687 C C . ALA A 1 201 ? -7.015 7.388 7.475 1.00 96.75 201 ALA A C 1
ATOM 1689 O O . ALA A 1 201 ? -7.495 7.414 8.611 1.00 96.75 201 ALA A O 1
ATOM 1690 N N . LEU A 1 202 ? -7.386 6.457 6.589 1.00 97.62 202 LEU A N 1
ATOM 1691 C CA . LEU A 1 202 ? -8.443 5.478 6.838 1.00 97.62 202 LEU A CA 1
ATOM 1692 C C . LEU A 1 202 ? -8.224 4.624 8.105 1.00 97.62 202 LEU A C 1
ATOM 1694 O O . LEU A 1 202 ? -9.204 4.441 8.830 1.00 97.62 202 LEU A O 1
ATOM 1698 N N . PRO A 1 203 ? -7.003 4.152 8.449 1.00 98.00 203 PRO A N 1
ATOM 1699 C CA . PRO A 1 203 ? -6.789 3.424 9.701 1.00 98.00 203 PRO A CA 1
ATOM 1700 C C . PRO A 1 203 ? -7.193 4.226 10.944 1.00 98.00 203 PRO A C 1
ATOM 1702 O O . PRO A 1 203 ? -7.855 3.692 11.831 1.00 98.00 203 PRO A O 1
ATOM 1705 N N . PHE A 1 204 ? -6.868 5.521 10.994 1.00 97.75 204 PHE A N 1
ATOM 1706 C CA . PHE A 1 204 ? -7.305 6.391 12.085 1.00 97.75 204 PHE A CA 1
ATOM 1707 C C . PHE A 1 204 ? -8.823 6.577 12.097 1.00 97.75 204 PHE A C 1
ATOM 1709 O O . PHE A 1 204 ? -9.440 6.473 13.156 1.00 97.75 204 PHE A O 1
ATOM 1716 N N . SER A 1 205 ? -9.444 6.790 10.931 1.00 97.19 205 SER A N 1
ATOM 1717 C CA . SER A 1 205 ? -10.906 6.883 10.839 1.00 97.19 205 SER A CA 1
ATOM 1718 C C . SER A 1 205 ? -11.600 5.615 11.347 1.00 97.19 205 SER A C 1
ATOM 1720 O O . SER A 1 205 ? -12.646 5.718 11.984 1.00 97.19 205 SER A O 1
ATOM 1722 N N . VAL A 1 206 ? -11.017 4.432 11.124 1.00 97.62 206 VAL A N 1
ATOM 1723 C CA . VAL A 1 206 ? -11.512 3.173 11.699 1.00 97.62 206 VAL A CA 1
ATOM 1724 C C . VAL A 1 206 ? -11.460 3.229 13.224 1.00 97.62 206 VAL A C 1
ATOM 1726 O O . VAL A 1 206 ? -12.501 3.056 13.850 1.00 97.62 206 VAL A O 1
ATOM 1729 N N . LEU A 1 207 ? -10.302 3.541 13.824 1.00 96.50 207 LEU A N 1
ATOM 1730 C CA . LEU A 1 207 ? -10.173 3.613 15.289 1.00 96.50 207 LEU A CA 1
ATOM 1731 C C . LEU A 1 207 ? -11.133 4.626 15.916 1.00 96.50 207 LEU A C 1
ATOM 1733 O O . LEU A 1 207 ? -11.747 4.335 16.940 1.00 96.50 207 LEU A O 1
ATOM 1737 N N . TYR A 1 208 ? -11.296 5.789 15.282 1.00 96.12 208 TYR A N 1
ATOM 1738 C CA . TYR A 1 208 ? -12.205 6.842 15.736 1.00 96.12 208 TYR A CA 1
ATOM 1739 C C . TYR A 1 208 ? -13.667 6.377 15.811 1.00 96.12 208 TYR A C 1
ATOM 1741 O O . TYR A 1 208 ? -14.405 6.804 16.695 1.00 96.12 208 TYR A O 1
ATOM 1749 N N . ASN A 1 209 ? -14.081 5.485 14.907 1.00 95.94 209 ASN A N 1
ATOM 1750 C CA . ASN A 1 209 ? -15.464 5.018 14.792 1.00 95.94 209 ASN A CA 1
ATOM 1751 C C . ASN A 1 209 ? -15.712 3.644 15.439 1.00 95.94 209 ASN A C 1
ATOM 1753 O O . ASN A 1 209 ? -16.835 3.138 15.383 1.00 95.94 209 ASN A O 1
ATOM 1757 N N . LEU A 1 210 ? -14.702 3.024 16.061 1.00 95.69 210 LEU A N 1
ATOM 1758 C CA . LEU A 1 210 ? -14.905 1.779 16.799 1.00 95.69 210 LEU A CA 1
ATOM 1759 C C . LEU A 1 210 ? -15.717 2.032 18.085 1.00 95.69 210 LEU A C 1
ATOM 1761 O O . LEU A 1 210 ? -15.444 2.977 18.828 1.00 95.69 210 LEU A O 1
ATOM 1765 N N . PRO A 1 211 ? -16.720 1.188 18.390 1.00 91.94 211 PRO A N 1
ATOM 1766 C CA . PRO A 1 211 ? -17.624 1.423 19.516 1.00 91.94 211 PRO A CA 1
ATOM 1767 C C . PRO A 1 211 ? -17.025 1.050 20.879 1.00 91.94 211 PRO A C 1
ATOM 1769 O O . PRO A 1 211 ? -17.585 1.447 21.904 1.00 91.94 211 PRO A O 1
ATOM 1772 N N . SER A 1 212 ? -15.939 0.280 20.885 1.00 92.38 212 SER A N 1
ATOM 1773 C CA . SER A 1 212 ? -15.256 -0.265 22.056 1.00 92.38 212 SER A CA 1
ATOM 1774 C C . SER A 1 212 ? -14.249 0.728 22.633 1.00 92.38 212 SER A C 1
ATOM 1776 O O . SER A 1 212 ? -13.586 1.465 21.901 1.00 92.38 212 SER A O 1
ATOM 1778 N N . ASN A 1 213 ? -14.086 0.698 23.954 1.00 94.00 213 ASN A N 1
ATOM 1779 C CA . ASN A 1 213 ? -12.945 1.348 24.588 1.00 94.00 213 ASN A CA 1
ATOM 1780 C C . ASN A 1 213 ? -11.667 0.551 24.293 1.00 94.00 213 ASN A C 1
ATOM 1782 O O . ASN A 1 213 ? -11.713 -0.659 24.067 1.00 94.00 213 ASN A O 1
ATOM 1786 N N . GLY A 1 214 ? -10.519 1.220 24.301 1.00 93.06 214 GLY A N 1
ATOM 1787 C CA . GLY A 1 214 ? -9.238 0.559 24.074 1.00 93.06 214 GLY A CA 1
ATOM 1788 C C . GLY A 1 214 ? -8.052 1.505 24.157 1.00 93.06 214 GLY A C 1
ATOM 1789 O O . GLY A 1 214 ? -8.217 2.707 24.360 1.00 93.06 214 GLY A O 1
ATOM 1790 N N . SER A 1 215 ? -6.856 0.941 24.015 1.00 94.44 215 SER A N 1
ATOM 1791 C CA . SER A 1 215 ? -5.595 1.685 23.986 1.00 94.44 215 SER A CA 1
ATOM 1792 C C . SER A 1 215 ? -4.798 1.267 22.758 1.00 94.44 215 SER A C 1
ATOM 1794 O O . SER A 1 215 ? -4.407 0.108 22.641 1.00 94.44 215 SER A O 1
ATOM 1796 N N . ASP A 1 216 ? -4.597 2.186 21.832 1.00 97.12 216 ASP A N 1
ATOM 1797 C CA . ASP A 1 216 ? -3.999 1.940 20.529 1.00 97.12 216 ASP A CA 1
ATOM 1798 C C . ASP A 1 216 ? -2.697 2.724 20.364 1.00 97.12 216 ASP A C 1
ATOM 1800 O O . ASP A 1 216 ? -2.311 3.551 21.198 1.00 97.12 216 ASP A O 1
ATOM 1804 N N . VAL A 1 217 ? -2.003 2.449 19.265 1.00 97.69 217 VAL A N 1
ATOM 1805 C CA . VAL A 1 217 ? -0.761 3.128 18.914 1.00 97.69 217 VAL A CA 1
ATOM 1806 C C . VAL A 1 217 ? -0.814 3.599 17.468 1.00 97.69 217 VAL A C 1
ATOM 1808 O O . VAL A 1 217 ? -1.100 2.822 16.561 1.00 97.69 217 VAL A O 1
ATOM 1811 N N . LEU A 1 218 ? -0.469 4.862 17.240 1.00 98.31 218 LEU A N 1
ATOM 1812 C CA . LEU A 1 218 ? -0.075 5.367 15.933 1.00 98.31 218 LEU A CA 1
ATOM 1813 C C . LEU A 1 218 ? 1.445 5.310 15.826 1.00 98.31 218 LEU A C 1
ATOM 1815 O O . LEU A 1 218 ? 2.135 5.968 16.595 1.00 98.31 218 LEU A O 1
ATOM 1819 N N . VAL A 1 219 ? 1.977 4.588 14.847 1.00 98.19 219 VAL A N 1
ATOM 1820 C CA . VAL A 1 219 ? 3.377 4.724 14.434 1.00 98.19 219 VAL A CA 1
ATOM 1821 C C . VAL A 1 219 ? 3.428 5.746 13.303 1.00 98.19 219 VAL A C 1
ATOM 1823 O O . VAL A 1 219 ? 3.072 5.437 12.169 1.00 98.19 219 VAL A O 1
ATOM 1826 N N . TRP A 1 220 ? 3.827 6.976 13.611 1.00 97.38 220 TRP A N 1
ATOM 1827 C CA . TRP A 1 220 ? 3.902 8.073 12.648 1.00 97.38 220 TRP A CA 1
ATOM 1828 C C . TRP A 1 220 ? 5.197 7.978 11.833 1.00 97.38 220 TRP A C 1
ATOM 1830 O O . TRP A 1 220 ? 6.291 8.031 12.393 1.00 97.38 220 TRP A O 1
ATOM 1840 N N . GLN A 1 221 ? 5.074 7.788 10.516 1.00 94.81 221 GLN A N 1
ATOM 1841 C CA . GLN A 1 221 ? 6.206 7.543 9.603 1.00 94.81 221 GLN A CA 1
ATOM 1842 C C . GLN A 1 221 ? 6.383 8.639 8.537 1.00 94.81 221 GLN A C 1
ATOM 1844 O O . GLN A 1 221 ? 7.259 8.516 7.681 1.00 94.81 221 GLN A O 1
ATOM 1849 N N . GLU A 1 222 ? 5.534 9.665 8.569 1.00 93.62 222 GLU A N 1
ATOM 1850 C CA . GLU A 1 222 ? 5.522 10.798 7.640 1.00 93.62 222 GLU A CA 1
ATOM 1851 C C . GLU A 1 222 ? 6.237 12.010 8.270 1.00 93.62 222 GLU A C 1
ATOM 1853 O O . GLU A 1 222 ? 6.670 11.953 9.420 1.00 93.62 222 GLU A O 1
ATOM 1858 N N . GLN A 1 223 ? 6.414 13.088 7.506 1.00 92.56 223 GLN A N 1
ATOM 1859 C CA . GLN A 1 223 ? 6.966 14.352 8.007 1.00 92.56 223 GLN A CA 1
ATOM 1860 C C . GLN A 1 223 ? 5.825 15.330 8.301 1.00 92.56 223 GLN A C 1
ATOM 1862 O O . GLN A 1 223 ? 4.826 15.354 7.583 1.00 92.56 223 GLN A O 1
ATOM 1867 N N . CYS A 1 224 ? 5.962 16.132 9.353 1.00 89.31 224 CYS A N 1
ATOM 1868 C CA . CYS A 1 224 ? 4.969 17.139 9.734 1.00 89.31 224 CYS A CA 1
ATOM 1869 C C . CYS A 1 224 ? 5.103 18.468 8.973 1.00 89.31 224 CYS A C 1
ATOM 1871 O O . CYS A 1 224 ? 4.215 19.314 9.074 1.00 89.31 224 CYS A O 1
ATOM 1873 N N . ASP A 1 225 ? 6.208 18.684 8.250 1.00 89.12 225 ASP A N 1
ATOM 1874 C CA . ASP A 1 225 ? 6.494 19.905 7.478 1.00 89.12 225 ASP A CA 1
ATOM 1875 C C . ASP A 1 225 ? 6.206 21.205 8.263 1.00 89.12 225 ASP A C 1
ATOM 1877 O O . ASP A 1 225 ? 5.683 22.194 7.744 1.00 89.12 225 ASP A O 1
ATOM 1881 N N . GLY A 1 226 ? 6.541 21.193 9.558 1.00 85.00 226 GLY A N 1
ATOM 1882 C CA . GLY A 1 226 ? 6.432 22.342 10.456 1.00 85.00 226 GLY A CA 1
ATOM 1883 C C . GLY A 1 226 ? 5.073 22.540 11.133 1.00 85.00 226 GLY A C 1
ATOM 1884 O O . GLY A 1 226 ? 4.938 23.499 11.889 1.00 85.00 226 GLY A O 1
ATOM 1885 N N . ASN A 1 227 ? 4.079 21.667 10.923 1.00 92.50 227 ASN A N 1
ATOM 1886 C CA . ASN A 1 227 ? 2.779 21.761 11.600 1.00 92.50 227 ASN A CA 1
ATOM 1887 C C . ASN A 1 227 ? 2.253 20.399 12.070 1.00 92.50 227 ASN A C 1
ATOM 1889 O O . ASN A 1 227 ? 2.267 19.418 11.333 1.00 92.50 227 ASN A O 1
ATOM 1893 N N . VAL A 1 228 ? 1.682 20.346 13.279 1.00 94.81 228 VAL A N 1
ATOM 1894 C CA . VAL A 1 228 ? 1.020 19.126 13.770 1.00 94.81 228 VAL A CA 1
ATOM 1895 C C . VAL A 1 228 ? -0.249 18.847 12.951 1.00 94.81 228 VAL A C 1
ATOM 1897 O O . VAL A 1 228 ? -1.135 19.707 12.917 1.00 94.81 228 VAL A O 1
ATOM 1900 N N . PRO A 1 229 ? -0.416 17.646 12.360 1.00 95.88 229 PRO A N 1
ATOM 1901 C CA . PRO A 1 229 ? -1.611 17.314 11.588 1.00 95.88 229 PRO A CA 1
ATOM 1902 C C . PRO A 1 229 ? -2.907 17.426 12.406 1.00 95.88 229 PRO A C 1
ATOM 1904 O O . PRO A 1 229 ? -2.987 16.949 13.540 1.00 95.88 229 PRO A O 1
ATOM 1907 N N . GLY A 1 230 ? -3.973 17.970 11.812 1.00 94.88 230 GLY A N 1
ATOM 1908 C CA . GLY A 1 230 ? -5.258 18.166 12.504 1.00 94.88 230 GLY A CA 1
ATOM 1909 C C . GLY A 1 230 ? -5.867 16.873 13.070 1.00 94.88 230 GLY A C 1
ATOM 1910 O O . GLY A 1 230 ? -6.376 16.867 14.191 1.00 94.88 230 GLY A O 1
ATOM 1911 N N . ASN A 1 231 ? -5.741 15.751 12.352 1.00 95.31 231 ASN A N 1
ATOM 1912 C CA . ASN A 1 231 ? -6.187 14.436 12.833 1.00 95.31 231 ASN A CA 1
ATOM 1913 C C . ASN A 1 231 ? -5.379 13.948 14.045 1.00 95.31 231 ASN A C 1
ATOM 1915 O O . ASN A 1 231 ? -5.930 13.288 14.924 1.00 95.31 231 ASN A O 1
ATOM 1919 N N . MET A 1 232 ? -4.097 14.308 14.132 1.00 95.88 232 MET A N 1
ATOM 1920 C CA . MET A 1 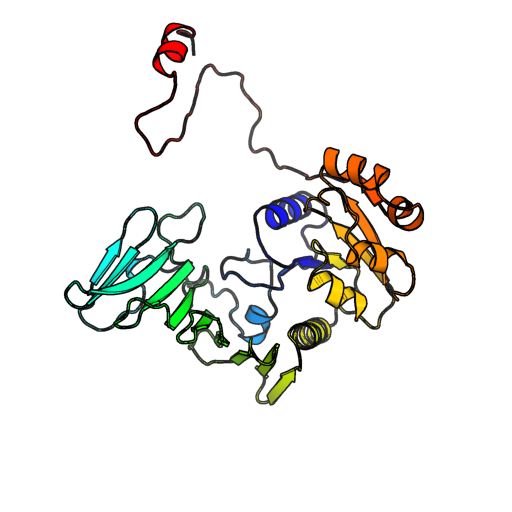232 ? -3.263 14.002 15.294 1.00 95.88 232 MET A CA 1
ATOM 1921 C C . MET A 1 232 ? -3.702 14.820 16.511 1.00 95.88 232 MET A C 1
ATOM 1923 O O . MET A 1 232 ? -3.843 14.281 17.605 1.00 95.88 232 MET A O 1
ATOM 1927 N N . GLN A 1 233 ? -4.000 16.109 16.319 1.00 94.56 233 GLN A N 1
ATOM 1928 C CA . GLN A 1 233 ? -4.556 16.941 17.387 1.00 94.56 233 GLN A CA 1
ATOM 1929 C C . GLN A 1 233 ? -5.892 16.372 17.879 1.00 94.56 233 GLN A C 1
ATOM 1931 O O . GLN A 1 233 ? -6.090 16.228 19.082 1.00 94.56 233 GLN A O 1
ATOM 1936 N N . LEU A 1 234 ? -6.791 15.998 16.957 1.00 93.94 234 LEU A N 1
ATOM 1937 C CA . LEU A 1 234 ? -8.077 15.370 17.277 1.00 93.94 234 LEU A CA 1
ATOM 1938 C C . LEU A 1 234 ? -7.899 14.089 18.103 1.00 93.94 234 LEU A C 1
ATOM 1940 O O . LEU A 1 234 ? -8.572 13.926 19.118 1.00 93.94 234 LEU A O 1
ATOM 1944 N N . MET A 1 235 ? -6.956 13.228 17.715 1.00 94.25 235 MET A N 1
ATOM 1945 C CA . MET A 1 235 ? -6.615 12.000 18.440 1.00 94.25 235 MET A CA 1
ATOM 1946 C C . MET A 1 235 ? -6.223 12.265 19.905 1.00 94.25 235 MET A C 1
ATOM 1948 O O . MET A 1 235 ? -6.551 11.482 20.801 1.00 94.25 235 MET A O 1
ATOM 1952 N N . CYS A 1 236 ? -5.556 13.391 20.166 1.00 92.81 236 CYS A N 1
ATOM 1953 C CA . CYS A 1 236 ? -5.082 13.772 21.495 1.00 92.81 236 CYS A CA 1
ATOM 1954 C C . CYS A 1 236 ? -6.088 14.593 22.323 1.00 92.81 236 CYS A C 1
ATOM 1956 O O . CYS A 1 236 ? -5.858 14.776 23.520 1.00 92.81 236 CYS A O 1
ATOM 1958 N N . LYS A 1 237 ? -7.207 15.064 21.745 1.00 87.94 237 LYS A N 1
ATOM 1959 C CA . LYS A 1 237 ? -8.199 15.908 22.452 1.00 87.94 237 LYS A CA 1
ATOM 1960 C C . LYS A 1 237 ? -8.905 15.200 23.612 1.00 87.94 237 LYS A C 1
ATOM 1962 O O . LYS A 1 237 ? -9.251 15.874 24.578 1.00 87.94 237 LYS A O 1
ATOM 1967 N N . GLY A 1 238 ? -9.041 13.871 23.547 1.00 77.69 238 GLY A N 1
ATOM 1968 C CA . GLY A 1 238 ? -9.636 13.040 24.606 1.00 77.69 238 GLY A CA 1
ATOM 1969 C C . GLY A 1 238 ? -11.084 12.598 24.364 1.00 77.69 238 GLY A C 1
ATOM 1970 O O . GLY A 1 238 ? -11.602 11.823 25.155 1.00 77.69 238 GLY A O 1
ATOM 1971 N N . ASP A 1 239 ? -11.708 13.018 23.260 1.00 83.88 239 ASP A N 1
ATOM 1972 C CA . ASP A 1 239 ? -13.117 12.708 22.947 1.00 83.88 239 ASP A CA 1
ATOM 1973 C C . ASP A 1 239 ? -13.321 11.312 22.323 1.00 83.88 239 ASP A C 1
ATOM 1975 O O . ASP A 1 239 ? -14.443 10.887 22.049 1.00 83.88 239 ASP A O 1
ATOM 1979 N N . MET A 1 240 ? -12.230 10.587 22.067 1.00 90.31 240 MET A N 1
ATOM 1980 C CA . MET A 1 240 ? -12.267 9.231 21.526 1.00 90.31 240 MET A CA 1
ATOM 1981 C C . MET A 1 240 ? -12.439 8.201 22.642 1.00 90.31 240 MET A C 1
ATOM 1983 O O . MET A 1 240 ? -11.748 8.252 23.656 1.00 90.31 240 MET A O 1
ATOM 1987 N N . LYS A 1 241 ? -13.271 7.181 22.397 1.00 91.62 241 LYS A N 1
ATOM 1988 C CA . LYS A 1 241 ? -13.374 5.984 23.257 1.00 91.62 241 LYS A CA 1
ATOM 1989 C C . LYS A 1 241 ? -12.053 5.227 23.393 1.00 91.62 241 LYS A C 1
ATOM 1991 O O . LYS A 1 241 ? -11.824 4.506 24.364 1.00 91.62 241 LYS A O 1
ATOM 1996 N N . ARG A 1 242 ? -11.200 5.361 22.381 1.00 93.75 242 ARG A N 1
ATOM 1997 C CA . ARG A 1 242 ? -9.920 4.677 22.275 1.00 93.75 242 ARG A CA 1
ATOM 1998 C C . ARG A 1 242 ? -8.803 5.678 22.513 1.00 93.75 242 ARG A C 1
ATOM 2000 O O . ARG A 1 242 ? -8.662 6.650 21.771 1.00 93.75 242 ARG A O 1
ATOM 2007 N N . HIS A 1 243 ? -8.034 5.454 23.572 1.00 94.00 243 HIS A N 1
ATOM 2008 C CA . HIS A 1 243 ? -6.819 6.215 23.840 1.00 94.00 243 HIS A CA 1
ATOM 2009 C C . HIS A 1 243 ? -5.759 5.820 22.816 1.00 94.00 243 HIS A C 1
ATOM 2011 O O . HIS A 1 243 ? -5.670 4.652 22.461 1.00 94.00 243 HIS A O 1
ATOM 2017 N N . CYS A 1 244 ? -4.950 6.764 22.344 1.00 95.38 244 CYS A N 1
ATOM 2018 C CA . CYS A 1 244 ? -3.907 6.466 21.367 1.00 95.38 244 CYS A CA 1
ATOM 2019 C C . CYS A 1 244 ? -2.606 7.171 21.739 1.00 95.38 244 CYS A C 1
ATOM 2021 O O . CYS A 1 244 ? -2.607 8.389 21.946 1.00 95.38 244 CYS A O 1
ATOM 2023 N N . ASN A 1 245 ? -1.522 6.399 21.817 1.00 97.25 245 ASN A N 1
ATOM 2024 C CA . ASN A 1 245 ? -0.158 6.913 21.936 1.00 97.25 245 ASN A CA 1
ATOM 2025 C C . ASN A 1 245 ? 0.481 7.026 20.550 1.00 97.25 245 ASN A C 1
ATOM 2027 O O . ASN A 1 245 ? 0.169 6.253 19.645 1.00 97.25 245 ASN A O 1
ATOM 2031 N N . ILE A 1 246 ? 1.403 7.968 20.389 1.00 98.19 246 ILE A N 1
ATOM 2032 C CA . ILE A 1 246 ? 2.056 8.254 19.112 1.00 98.19 246 ILE A CA 1
ATOM 2033 C C . ILE A 1 246 ? 3.523 7.861 19.232 1.00 98.19 246 ILE A C 1
ATOM 2035 O O . ILE A 1 246 ? 4.255 8.431 20.029 1.00 98.19 246 ILE A O 1
ATOM 2039 N N . ILE A 1 247 ? 3.969 6.899 18.434 1.00 98.25 247 ILE A N 1
ATOM 2040 C CA . ILE A 1 247 ? 5.376 6.533 18.305 1.00 98.25 247 ILE A CA 1
ATOM 2041 C C . ILE A 1 247 ? 5.936 7.200 17.055 1.00 98.25 247 ILE A C 1
ATOM 2043 O O . ILE A 1 247 ? 5.413 6.988 15.962 1.00 98.25 247 ILE A O 1
ATOM 2047 N N . ILE A 1 248 ? 7.028 7.948 17.203 1.00 98.00 248 ILE A N 1
ATOM 2048 C CA . ILE A 1 248 ? 7.761 8.547 16.080 1.00 98.00 248 ILE A CA 1
ATOM 2049 C C . ILE A 1 248 ? 9.129 7.856 15.973 1.00 98.00 248 ILE A C 1
ATOM 2051 O O . ILE A 1 248 ? 9.971 8.034 16.859 1.00 98.00 248 ILE A O 1
ATOM 2055 N N . PRO A 1 249 ? 9.364 7.019 14.941 1.00 97.19 249 PRO A N 1
ATOM 2056 C CA . PRO A 1 249 ? 10.632 6.309 14.782 1.00 97.19 249 PRO A CA 1
ATOM 2057 C C . PRO A 1 249 ? 11.790 7.190 14.311 1.00 97.19 249 PRO A C 1
ATOM 2059 O O . PRO A 1 249 ? 12.940 6.901 14.633 1.00 97.19 249 PRO A O 1
ATOM 2062 N N . ASP A 1 250 ? 11.511 8.218 13.505 1.00 96.81 250 ASP A N 1
ATOM 2063 C CA . ASP A 1 250 ? 12.545 9.136 13.032 1.00 96.81 250 ASP A CA 1
ATOM 2064 C C . ASP A 1 250 ? 12.901 10.146 14.128 1.00 96.81 250 ASP A C 1
ATOM 2066 O O . ASP A 1 250 ? 12.031 10.804 14.697 1.00 96.81 250 ASP A O 1
ATOM 2070 N N . LYS A 1 251 ? 14.194 10.254 14.448 1.00 96.25 251 LYS A N 1
ATOM 2071 C CA . LYS A 1 251 ? 14.659 11.095 15.554 1.00 96.25 251 LYS A CA 1
ATOM 2072 C C . LYS A 1 251 ? 14.459 12.588 15.274 1.00 96.25 251 LYS A C 1
ATOM 2074 O O . LYS A 1 251 ? 14.057 13.309 16.181 1.00 96.25 251 LYS A O 1
ATOM 2079 N N . ASN A 1 252 ? 14.723 13.037 14.048 1.00 95.94 252 ASN A N 1
ATOM 2080 C CA . ASN A 1 252 ? 14.613 14.452 13.695 1.00 95.94 252 ASN A CA 1
ATOM 2081 C C . ASN A 1 252 ? 13.145 14.886 13.687 1.00 95.94 252 ASN A C 1
ATOM 2083 O O . ASN A 1 252 ? 12.808 15.956 14.191 1.00 95.94 252 ASN A O 1
ATOM 2087 N N . GLU A 1 253 ? 12.266 14.031 13.170 1.00 96.56 253 GLU A N 1
ATOM 2088 C CA . GLU A 1 253 ? 10.823 14.244 13.208 1.00 96.56 253 GLU A CA 1
ATOM 2089 C C . GLU A 1 253 ? 10.300 14.245 14.648 1.00 96.56 253 GLU A C 1
ATOM 2091 O O . GLU A 1 253 ? 9.504 15.106 15.003 1.00 96.56 253 GLU A O 1
ATOM 2096 N N . TYR A 1 254 ? 10.773 13.332 15.505 1.00 97.31 254 TYR A N 1
ATOM 2097 C CA . TYR A 1 254 ? 10.402 13.298 16.924 1.00 97.31 254 TYR A CA 1
ATOM 2098 C C . TYR A 1 254 ? 10.764 14.607 17.638 1.00 97.31 254 TYR A C 1
ATOM 2100 O O . TYR A 1 254 ? 9.918 15.199 18.309 1.00 97.31 254 TYR A O 1
ATOM 2108 N N . GLU A 1 255 ? 11.999 15.086 17.464 1.00 95.81 255 GLU A N 1
ATOM 2109 C CA . GLU A 1 255 ? 12.464 16.349 18.051 1.00 95.81 255 GLU A CA 1
ATOM 2110 C C . GLU A 1 255 ? 11.685 17.548 17.494 1.00 95.81 255 GLU A C 1
ATOM 2112 O O . GLU A 1 255 ? 11.274 18.430 18.249 1.00 95.81 255 GLU A O 1
ATOM 2117 N N . THR A 1 256 ? 11.414 17.557 16.186 1.00 95.94 256 THR A N 1
ATOM 2118 C CA . THR A 1 256 ? 10.613 18.603 15.536 1.00 95.94 256 THR A CA 1
ATOM 2119 C C . THR A 1 256 ? 9.194 18.631 16.098 1.00 95.94 256 THR A C 1
ATOM 2121 O O . THR A 1 256 ? 8.725 19.686 16.523 1.00 95.94 256 THR A O 1
ATOM 2124 N N . MET A 1 257 ? 8.536 17.473 16.181 1.00 95.75 257 MET A N 1
ATOM 2125 C CA . MET A 1 257 ? 7.184 17.326 16.715 1.00 95.75 257 MET A CA 1
ATOM 2126 C C . MET A 1 257 ? 7.081 17.758 18.175 1.00 95.75 257 MET A C 1
ATOM 2128 O O . MET A 1 257 ? 6.120 18.436 18.531 1.00 95.75 257 MET A O 1
ATOM 2132 N N . LEU A 1 258 ? 8.071 17.438 19.013 1.00 95.31 258 LEU A N 1
ATOM 2133 C CA . LEU A 1 258 ? 8.100 17.940 20.386 1.00 95.31 258 LEU A CA 1
ATOM 2134 C C . LEU A 1 258 ? 8.194 19.467 20.447 1.00 95.31 258 LEU A C 1
ATOM 2136 O O . LEU A 1 258 ? 7.580 20.058 21.323 1.00 95.31 258 LEU A O 1
ATOM 2140 N N . ASN A 1 259 ? 8.894 20.123 19.524 1.00 95.06 259 ASN A N 1
ATOM 2141 C CA . ASN A 1 259 ? 9.019 21.583 19.542 1.00 95.06 259 ASN A CA 1
ATOM 2142 C C . ASN A 1 259 ? 7.745 22.314 19.088 1.00 95.06 259 ASN A C 1
ATOM 2144 O O . ASN A 1 259 ? 7.476 23.413 19.568 1.00 95.06 259 ASN A O 1
ATOM 2148 N N . ILE A 1 260 ? 6.974 21.731 18.163 1.00 95.75 260 ILE A N 1
ATOM 2149 C CA . ILE A 1 260 ? 5.799 22.392 17.563 1.00 95.75 260 ILE A CA 1
ATOM 2150 C C . ILE A 1 260 ? 4.462 21.985 18.196 1.00 95.75 260 ILE A C 1
ATOM 2152 O O . ILE A 1 260 ? 3.464 22.687 18.030 1.00 95.75 260 ILE A O 1
ATOM 2156 N N . ALA A 1 261 ? 4.404 20.838 18.874 1.00 95.12 261 ALA A N 1
ATOM 2157 C CA . ALA A 1 261 ? 3.172 20.312 19.447 1.00 95.12 261 ALA A CA 1
ATOM 2158 C C . ALA A 1 261 ? 2.793 20.991 20.769 1.00 95.12 261 ALA A C 1
ATOM 2160 O O . ALA A 1 261 ? 3.649 21.396 21.551 1.00 95.12 261 ALA A O 1
ATOM 2161 N N . ASP A 1 262 ? 1.491 21.066 21.053 1.00 94.75 262 ASP A N 1
ATOM 2162 C CA . ASP A 1 262 ? 1.009 21.483 22.370 1.00 94.75 262 ASP A CA 1
ATOM 2163 C C . ASP A 1 262 ? 1.255 20.401 23.441 1.00 94.75 262 ASP A C 1
ATOM 2165 O O . ASP A 1 262 ? 1.534 19.238 23.136 1.00 94.75 262 ASP A O 1
ATOM 2169 N N . ALA A 1 263 ? 1.101 20.764 24.718 1.00 94.00 263 ALA A N 1
ATOM 2170 C CA . ALA A 1 263 ? 1.335 19.849 25.837 1.00 94.00 263 ALA A CA 1
ATOM 2171 C C . ALA A 1 263 ? 0.466 18.576 25.785 1.00 94.00 263 ALA A C 1
ATOM 2173 O O . ALA A 1 263 ? 0.891 17.514 26.247 1.00 94.00 263 ALA A O 1
ATOM 2174 N N . LYS A 1 264 ? -0.748 18.655 25.216 1.00 93.38 264 LYS A N 1
ATOM 2175 C CA . LYS A 1 264 ? -1.644 17.495 25.110 1.00 93.38 264 LYS A CA 1
ATOM 2176 C C . LYS A 1 264 ? -1.084 16.485 24.123 1.00 93.38 264 LYS A C 1
ATOM 2178 O O . LYS A 1 264 ? -1.016 15.304 24.452 1.00 93.38 264 LYS A O 1
ATOM 2183 N N . VAL A 1 265 ? -0.664 16.938 22.946 1.00 95.12 265 VAL A N 1
ATOM 2184 C CA . VAL A 1 265 ? -0.055 16.077 21.931 1.00 95.12 265 VAL A CA 1
ATOM 2185 C C . VAL A 1 265 ? 1.310 15.582 22.410 1.00 95.12 265 VAL A C 1
ATOM 2187 O O . VAL A 1 265 ? 1.532 14.374 22.394 1.00 95.12 265 VAL A O 1
ATOM 2190 N N . GLN A 1 266 ? 2.175 16.465 22.926 1.00 95.56 266 GLN A N 1
ATOM 2191 C CA . GLN A 1 266 ? 3.499 16.106 23.457 1.00 95.56 266 GLN A CA 1
ATOM 2192 C C . GLN A 1 266 ? 3.426 14.973 24.487 1.00 95.56 266 GLN A C 1
ATOM 2194 O O . GLN A 1 266 ? 4.192 14.020 24.395 1.00 95.56 266 GLN A O 1
ATOM 2199 N N . SER A 1 267 ? 2.470 15.024 25.425 1.00 95.25 267 SER A N 1
ATOM 2200 C CA . SER A 1 267 ? 2.326 13.994 26.468 1.00 95.25 267 SER A CA 1
ATOM 2201 C C . SER A 1 267 ? 2.007 12.588 25.942 1.00 95.25 267 SER A C 1
ATOM 2203 O O . SER A 1 267 ? 2.141 11.613 26.681 1.00 95.25 267 SER A O 1
ATOM 2205 N N . ARG A 1 268 ? 1.584 12.469 24.677 1.00 96.12 268 ARG A N 1
ATOM 2206 C CA . ARG A 1 268 ? 1.283 11.192 24.018 1.00 96.12 268 ARG A CA 1
ATOM 2207 C C . ARG A 1 268 ? 2.374 10.721 23.062 1.00 96.12 268 ARG A C 1
ATOM 2209 O O . ARG A 1 268 ? 2.266 9.603 22.556 1.00 96.12 268 ARG A O 1
ATOM 2216 N N . ILE A 1 269 ? 3.380 11.551 22.788 1.00 97.25 269 ILE A N 1
ATOM 2217 C CA . ILE A 1 269 ? 4.469 11.222 21.871 1.00 97.25 269 ILE A CA 1
ATOM 2218 C C . ILE A 1 269 ? 5.543 10.420 22.611 1.00 97.25 269 ILE A C 1
ATOM 2220 O O . ILE A 1 269 ? 6.006 10.792 23.686 1.00 97.25 269 ILE A O 1
ATOM 2224 N N . LEU A 1 270 ? 5.969 9.324 21.992 1.00 97.88 270 LEU A N 1
ATOM 2225 C CA . LEU A 1 270 ? 7.053 8.456 22.421 1.00 97.88 270 LEU A CA 1
ATOM 2226 C C . LEU A 1 270 ? 8.063 8.319 21.279 1.00 97.88 270 LEU A C 1
ATOM 2228 O O . LEU A 1 270 ? 7.692 8.163 20.112 1.00 97.88 270 LEU A O 1
ATOM 2232 N N . GLN A 1 271 ? 9.350 8.333 21.615 1.00 97.44 271 GLN A N 1
ATOM 2233 C CA . GLN A 1 271 ? 10.391 8.026 20.641 1.00 97.44 271 GLN A CA 1
ATOM 2234 C C . GLN A 1 271 ? 10.418 6.519 20.366 1.00 97.44 271 GLN A C 1
ATOM 2236 O O . GLN A 1 271 ? 10.398 5.709 21.293 1.00 97.44 271 GLN A O 1
ATOM 2241 N N . GLY A 1 272 ? 10.478 6.147 19.089 1.00 95.44 272 GLY A N 1
ATOM 2242 C CA . GLY A 1 272 ? 10.588 4.759 18.648 1.00 95.44 272 GLY A CA 1
ATOM 2243 C C . GLY A 1 272 ? 11.828 4.490 17.805 1.00 95.44 272 GLY A C 1
ATOM 2244 O O . GLY A 1 272 ? 12.800 5.240 17.813 1.00 95.44 272 GLY A O 1
ATOM 2245 N N . GLY A 1 273 ? 11.770 3.403 17.040 1.00 95.06 273 GLY A N 1
ATOM 2246 C CA . GLY A 1 273 ? 12.791 3.020 16.072 1.00 95.06 273 GLY A CA 1
ATOM 2247 C C . GLY A 1 273 ? 12.374 1.777 15.289 1.00 95.06 273 GLY A C 1
ATOM 2248 O O . GLY A 1 273 ? 11.292 1.229 15.506 1.00 95.06 273 GLY A O 1
ATOM 2249 N N . TYR A 1 274 ? 13.245 1.324 14.389 1.00 95.12 274 TYR A N 1
ATOM 2250 C CA . TYR A 1 274 ? 13.059 0.086 13.627 1.00 95.12 274 TYR A CA 1
ATOM 2251 C C . TYR A 1 274 ? 14.079 -0.968 14.060 1.00 95.12 274 TYR A C 1
ATOM 2253 O O . TYR A 1 274 ? 15.242 -0.651 14.320 1.00 95.12 274 TYR A O 1
ATOM 2261 N N . LEU A 1 275 ? 13.650 -2.228 14.096 1.00 93.69 275 LEU A N 1
ATOM 2262 C CA . LEU A 1 275 ? 14.520 -3.376 14.327 1.00 93.69 275 LEU A CA 1
ATOM 2263 C C . LEU A 1 275 ? 14.916 -3.968 12.975 1.00 93.69 275 LEU A C 1
ATOM 2265 O O . LEU A 1 275 ? 14.084 -4.514 12.254 1.00 93.69 275 LEU A O 1
ATOM 2269 N N . TYR A 1 276 ? 16.200 -3.858 12.638 1.00 91.19 276 TYR A N 1
ATOM 2270 C CA . TYR A 1 276 ? 16.752 -4.399 11.400 1.00 91.19 276 TYR A CA 1
ATOM 2271 C C . TYR A 1 276 ? 17.451 -5.732 11.655 1.00 91.19 276 TYR A C 1
ATOM 2273 O O . TYR A 1 276 ? 18.317 -5.835 12.525 1.00 91.19 276 TYR A O 1
ATOM 2281 N N . ASN A 1 277 ? 17.123 -6.740 10.848 1.00 87.12 277 ASN A N 1
ATOM 2282 C CA . ASN A 1 277 ? 17.823 -8.018 10.856 1.00 87.12 277 ASN A CA 1
ATOM 2283 C C . ASN A 1 277 ? 19.007 -7.985 9.874 1.00 87.12 277 ASN A C 1
ATOM 2285 O O . ASN A 1 277 ? 18.867 -8.282 8.685 1.00 87.12 277 ASN A O 1
ATOM 2289 N N . TYR A 1 278 ? 20.179 -7.572 10.358 1.00 89.00 278 TYR A N 1
ATOM 2290 C CA . TYR A 1 278 ? 21.397 -7.519 9.549 1.00 89.00 278 TYR A CA 1
ATOM 2291 C C . TYR A 1 278 ? 21.880 -8.932 9.190 1.00 89.00 278 TYR A C 1
ATOM 2293 O O . TYR A 1 278 ? 22.228 -9.717 10.070 1.00 89.00 278 TYR A O 1
ATOM 2301 N N . ARG A 1 279 ? 21.961 -9.246 7.888 1.00 88.25 279 ARG A N 1
ATOM 2302 C CA . ARG A 1 279 ? 22.348 -10.587 7.397 1.00 88.25 279 ARG A CA 1
ATOM 2303 C C . ARG A 1 279 ? 23.806 -10.958 7.676 1.00 88.25 279 ARG A C 1
ATOM 2305 O O . ARG A 1 279 ? 24.136 -12.136 7.762 1.00 88.25 279 ARG A O 1
ATOM 2312 N N . SER A 1 280 ? 24.687 -9.972 7.789 1.00 90.25 280 SER A N 1
ATOM 2313 C CA . SER A 1 280 ? 26.110 -10.186 8.038 1.00 90.25 280 SER A CA 1
ATOM 2314 C C . SER A 1 280 ? 26.742 -8.961 8.681 1.00 90.25 280 SER A C 1
ATOM 2316 O O . SER A 1 280 ? 26.247 -7.842 8.549 1.00 90.25 280 SER A O 1
ATOM 2318 N N . ARG A 1 281 ? 27.877 -9.171 9.348 1.00 91.12 281 ARG A N 1
ATOM 2319 C CA . ARG A 1 281 ? 28.745 -8.087 9.815 1.00 91.12 281 ARG A CA 1
ATOM 2320 C C . ARG A 1 281 ? 29.758 -7.726 8.737 1.00 91.12 281 ARG A C 1
ATOM 2322 O O . ARG A 1 281 ? 30.135 -8.575 7.928 1.00 91.12 281 ARG A O 1
ATOM 2329 N N . ASN A 1 282 ? 30.199 -6.474 8.751 1.00 91.06 282 ASN A N 1
ATOM 2330 C CA . ASN A 1 282 ? 31.277 -6.018 7.886 1.00 91.06 282 ASN A CA 1
ATOM 2331 C C . ASN A 1 282 ? 32.570 -6.795 8.217 1.00 91.06 282 ASN A C 1
ATOM 2333 O O . ASN A 1 282 ? 32.906 -6.962 9.389 1.00 91.06 282 ASN A O 1
ATOM 2337 N N . ARG A 1 283 ? 33.255 -7.302 7.184 1.00 93.94 283 ARG A N 1
ATOM 2338 C CA . ARG A 1 283 ? 34.536 -8.026 7.293 1.00 93.94 283 ARG A CA 1
ATOM 2339 C C . ARG A 1 283 ? 35.754 -7.133 7.032 1.00 93.94 283 ARG A C 1
ATOM 2341 O O . ARG A 1 283 ? 36.874 -7.620 7.094 1.00 93.94 283 ARG A O 1
ATOM 2348 N N . TYR A 1 284 ? 35.521 -5.855 6.742 1.00 91.62 284 TYR A N 1
ATOM 2349 C CA . TYR A 1 284 ? 36.514 -4.844 6.390 1.00 91.62 284 TYR A CA 1
ATOM 2350 C C . TYR A 1 284 ? 37.393 -5.268 5.202 1.00 91.62 284 TYR A C 1
ATOM 2352 O O . TYR A 1 284 ? 38.599 -5.034 5.196 1.00 91.62 284 TYR A O 1
ATOM 2360 N N . THR A 1 285 ? 36.787 -5.921 4.200 1.00 94.19 285 THR A N 1
ATOM 2361 C CA . THR A 1 285 ? 37.466 -6.276 2.947 1.00 94.19 285 THR A CA 1
ATOM 2362 C C . THR A 1 285 ? 37.656 -5.040 2.073 1.00 94.19 285 THR A C 1
ATOM 2364 O O . THR A 1 285 ? 36.900 -4.072 2.165 1.00 94.19 285 THR A O 1
ATOM 2367 N N . LYS A 1 286 ? 38.663 -5.085 1.202 1.00 94.06 286 LYS A N 1
ATOM 2368 C CA . LYS A 1 286 ? 38.924 -4.053 0.194 1.00 94.06 286 LYS A CA 1
ATOM 2369 C C . LYS A 1 286 ? 38.161 -4.339 -1.107 1.00 94.06 286 LYS A C 1
ATOM 2371 O O . LYS A 1 286 ? 38.710 -4.212 -2.183 1.00 94.06 286 LYS A O 1
ATOM 2376 N N . GLU A 1 287 ? 36.930 -4.835 -1.002 1.00 92.56 287 GLU A N 1
ATOM 2377 C CA . GLU A 1 287 ? 36.096 -5.171 -2.161 1.00 92.56 287 GLU A CA 1
ATOM 2378 C C . GLU A 1 287 ? 34.939 -4.177 -2.256 1.00 92.56 287 GLU A C 1
ATOM 2380 O O . GLU A 1 287 ? 34.215 -3.960 -1.280 1.00 92.56 287 GLU A O 1
ATOM 2385 N N . ILE A 1 288 ? 34.747 -3.587 -3.437 1.00 91.12 288 ILE A N 1
ATOM 2386 C CA . ILE A 1 288 ? 33.708 -2.587 -3.692 1.00 91.12 288 ILE A CA 1
ATOM 2387 C C . ILE A 1 288 ? 32.713 -3.130 -4.719 1.00 91.12 288 ILE A C 1
ATOM 2389 O O . ILE A 1 288 ? 33.089 -3.615 -5.783 1.00 91.12 288 ILE A O 1
ATOM 2393 N N . VAL A 1 289 ? 31.418 -3.003 -4.421 1.00 92.06 289 VAL A N 1
ATOM 2394 C CA . VAL A 1 289 ? 30.330 -3.349 -5.346 1.00 92.06 289 VAL A CA 1
ATOM 2395 C C . VAL A 1 289 ? 29.517 -2.097 -5.658 1.00 92.06 289 VAL A C 1
ATOM 2397 O O . VAL A 1 289 ? 28.992 -1.450 -4.753 1.00 92.06 289 VAL A O 1
ATOM 2400 N N . ILE A 1 290 ? 29.380 -1.778 -6.947 1.00 91.38 290 ILE A N 1
ATOM 2401 C CA . ILE A 1 290 ? 28.540 -0.686 -7.454 1.00 91.38 290 ILE A CA 1
ATOM 2402 C C . ILE A 1 290 ? 27.518 -1.285 -8.421 1.00 91.38 290 ILE A C 1
ATOM 2404 O O . ILE A 1 290 ? 27.887 -1.925 -9.402 1.00 91.38 290 ILE A O 1
ATOM 2408 N N . LEU A 1 291 ? 26.229 -1.066 -8.158 1.00 91.12 291 LEU A N 1
ATOM 2409 C CA . LEU A 1 291 ? 25.146 -1.442 -9.068 1.00 91.12 291 LEU A CA 1
ATOM 2410 C C . LEU A 1 291 ? 24.734 -0.215 -9.889 1.00 91.12 291 LEU A C 1
ATOM 2412 O O . LEU A 1 291 ? 24.335 0.801 -9.322 1.00 91.12 291 LEU A O 1
ATOM 2416 N N . THR A 1 292 ? 24.822 -0.304 -11.217 1.00 89.75 292 THR A N 1
ATOM 2417 C CA . THR A 1 292 ? 24.469 0.785 -12.139 1.00 89.75 292 THR A CA 1
ATOM 2418 C C . THR A 1 292 ? 23.739 0.252 -13.372 1.00 89.75 292 THR A C 1
ATOM 2420 O O . THR A 1 292 ? 24.029 -0.841 -13.849 1.00 89.75 292 THR A O 1
ATOM 2423 N N . ASN A 1 293 ? 22.797 1.040 -13.896 1.00 84.75 293 ASN A N 1
ATOM 2424 C CA . ASN A 1 293 ? 22.155 0.807 -15.199 1.00 84.75 293 ASN A CA 1
ATOM 2425 C C . ASN A 1 293 ? 22.841 1.587 -16.337 1.00 84.75 293 ASN A C 1
ATOM 2427 O O . ASN A 1 293 ? 22.360 1.575 -17.466 1.00 84.75 293 ASN A O 1
ATOM 2431 N N . SER A 1 294 ? 23.902 2.331 -16.018 1.00 84.62 294 SER A N 1
ATOM 2432 C CA . SER A 1 294 ? 24.641 3.205 -16.929 1.00 84.62 294 SER A CA 1
ATOM 2433 C C . SER A 1 294 ? 26.134 2.923 -16.835 1.00 84.62 294 SER A C 1
ATOM 2435 O O . SER A 1 294 ? 26.661 2.728 -15.738 1.00 84.62 294 SER A O 1
ATOM 2437 N N . ASP A 1 295 ? 26.819 3.011 -17.968 1.00 84.56 295 ASP A N 1
ATOM 2438 C CA . ASP A 1 295 ? 28.271 2.840 -18.060 1.00 84.56 295 ASP A CA 1
ATOM 2439 C C . ASP A 1 295 ? 29.044 4.069 -17.536 1.00 84.56 295 ASP A C 1
ATOM 2441 O O . ASP A 1 295 ? 30.265 4.040 -17.390 1.00 84.56 295 ASP A O 1
ATOM 2445 N N . GLN A 1 296 ? 28.351 5.174 -17.231 1.00 86.44 296 GLN A N 1
ATOM 2446 C CA . GLN A 1 296 ? 28.961 6.419 -16.759 1.00 86.44 296 GLN A CA 1
ATOM 2447 C C . GLN A 1 296 ? 28.928 6.533 -15.231 1.00 86.44 296 GLN A C 1
ATOM 2449 O O . GLN A 1 296 ? 28.030 7.146 -14.650 1.00 86.44 296 GLN A O 1
ATOM 2454 N N . LEU A 1 297 ? 29.949 5.988 -14.568 1.00 90.69 297 LEU A N 1
ATOM 2455 C CA . LEU A 1 297 ? 30.175 6.210 -13.139 1.00 90.69 297 LEU A CA 1
ATOM 2456 C C . LEU A 1 297 ? 30.948 7.516 -12.912 1.00 90.69 297 LEU A C 1
ATOM 2458 O O . LEU A 1 297 ? 32.103 7.667 -13.320 1.00 90.69 297 LEU A O 1
ATOM 2462 N N . ARG A 1 298 ? 30.313 8.477 -12.234 1.00 89.62 298 ARG A N 1
ATOM 2463 C CA . ARG A 1 298 ? 30.926 9.777 -11.934 1.00 89.62 298 ARG A CA 1
ATOM 2464 C C . ARG A 1 298 ? 32.206 9.587 -11.115 1.00 89.62 298 ARG A C 1
ATOM 2466 O O . ARG A 1 298 ? 32.183 8.943 -10.073 1.00 89.62 298 ARG A O 1
ATOM 2473 N N . ASN A 1 299 ? 33.299 10.201 -11.568 1.00 90.62 299 ASN A N 1
ATOM 2474 C CA . ASN A 1 299 ? 34.612 10.199 -10.910 1.00 90.62 299 ASN A CA 1
ATOM 2475 C C . ASN A 1 299 ? 35.256 8.812 -10.703 1.00 90.62 299 ASN A C 1
ATOM 2477 O O . ASN A 1 299 ? 36.230 8.724 -9.959 1.00 90.62 299 ASN A O 1
ATOM 2481 N N . ILE A 1 300 ? 34.787 7.746 -11.369 1.00 92.19 300 ILE A N 1
ATOM 2482 C CA . ILE A 1 300 ? 35.330 6.393 -11.148 1.00 92.19 300 ILE A CA 1
ATOM 2483 C C . ILE A 1 300 ? 36.827 6.301 -11.449 1.00 92.19 300 ILE A C 1
ATOM 2485 O O . ILE A 1 300 ? 37.566 5.696 -10.683 1.00 92.19 300 ILE A O 1
ATOM 2489 N N . LYS A 1 301 ? 37.291 6.980 -12.506 1.00 92.06 301 LYS A N 1
ATOM 2490 C CA . LYS A 1 301 ? 38.713 7.034 -12.863 1.00 92.06 301 LYS A CA 1
ATOM 2491 C C . LYS A 1 301 ? 39.560 7.583 -11.712 1.00 92.06 301 LYS A C 1
ATOM 2493 O O . LYS A 1 301 ? 40.527 6.951 -11.315 1.00 92.06 301 LYS A O 1
ATOM 2498 N N . VAL A 1 302 ? 39.143 8.715 -11.141 1.00 94.88 302 VAL A N 1
ATOM 2499 C CA . VAL A 1 302 ? 39.844 9.356 -10.018 1.00 94.88 302 VAL A CA 1
ATOM 2500 C C . VAL A 1 302 ? 39.871 8.432 -8.802 1.00 94.88 302 VAL A C 1
ATOM 2502 O O . VAL A 1 302 ? 40.909 8.308 -8.162 1.00 94.88 302 VAL A O 1
ATOM 2505 N N . LEU A 1 303 ? 38.753 7.765 -8.493 1.00 92.75 303 LEU A N 1
ATOM 2506 C CA . LEU A 1 303 ? 38.667 6.847 -7.354 1.00 92.75 303 LEU A CA 1
ATOM 2507 C C . LEU A 1 303 ? 39.616 5.651 -7.512 1.00 92.75 303 LEU A C 1
ATOM 2509 O O . LEU A 1 303 ? 40.366 5.368 -6.585 1.00 92.75 303 LEU A O 1
ATOM 2513 N N . VAL A 1 304 ? 39.632 5.012 -8.686 1.00 93.25 304 VAL A N 1
ATOM 2514 C CA . VAL A 1 304 ? 40.501 3.855 -8.974 1.00 93.25 304 VAL A CA 1
ATOM 2515 C C . VAL A 1 304 ? 41.982 4.248 -8.980 1.00 93.25 304 VAL A C 1
ATOM 2517 O O . VAL A 1 304 ? 42.813 3.517 -8.454 1.00 93.25 304 VAL A O 1
ATOM 2520 N N . GLU A 1 305 ? 42.327 5.417 -9.527 1.00 96.06 305 GLU A N 1
ATOM 2521 C CA . GLU A 1 305 ? 43.714 5.907 -9.547 1.00 96.06 305 GLU A CA 1
ATOM 2522 C C . GLU A 1 305 ? 44.215 6.322 -8.152 1.00 96.06 305 GLU A C 1
ATOM 2524 O O . GLU A 1 305 ? 45.393 6.149 -7.845 1.00 96.06 305 GLU A O 1
ATOM 2529 N N . THR A 1 306 ? 43.338 6.865 -7.299 1.00 96.38 306 THR A N 1
ATOM 2530 C CA . THR A 1 306 ? 43.712 7.368 -5.961 1.00 96.38 306 THR A CA 1
ATOM 2531 C C . THR A 1 306 ? 43.727 6.266 -4.899 1.00 96.38 306 THR A C 1
ATOM 2533 O O . THR A 1 306 ? 44.454 6.374 -3.913 1.00 96.38 306 THR A O 1
ATOM 2536 N N . LEU A 1 307 ? 42.927 5.212 -5.076 1.00 94.25 307 LEU A N 1
ATOM 2537 C CA . LEU A 1 307 ? 42.759 4.119 -4.116 1.00 94.25 307 LEU A CA 1
ATOM 2538 C C . LEU A 1 307 ? 43.115 2.766 -4.763 1.00 94.25 307 LEU A C 1
ATOM 2540 O O . LEU A 1 307 ? 42.254 1.896 -4.838 1.00 94.25 307 LEU A O 1
ATOM 2544 N N . PRO A 1 308 ? 44.369 2.555 -5.211 1.00 91.31 308 PRO A N 1
ATOM 2545 C CA . PRO A 1 308 ? 44.754 1.373 -5.997 1.00 91.31 308 PRO A CA 1
ATOM 2546 C C . PRO A 1 308 ? 44.692 0.053 -5.214 1.00 91.31 308 PRO A C 1
ATOM 2548 O O . PRO A 1 308 ? 44.728 -1.023 -5.803 1.00 91.31 308 PRO A O 1
ATOM 2551 N N . ASP A 1 309 ? 44.629 0.141 -3.886 1.00 91.19 309 ASP A N 1
ATOM 2552 C CA . ASP A 1 309 ? 44.534 -1.005 -2.988 1.00 91.19 309 ASP A CA 1
ATOM 2553 C C . ASP A 1 309 ? 43.089 -1.495 -2.772 1.00 91.19 309 ASP A C 1
ATOM 2555 O O . ASP A 1 309 ? 42.914 -2.501 -2.081 1.00 91.19 309 ASP A O 1
ATOM 2559 N N . PHE A 1 310 ? 42.082 -0.770 -3.279 1.00 85.00 310 PHE A N 1
ATOM 2560 C CA . PHE A 1 310 ? 40.644 -1.040 -3.127 1.00 85.00 310 PHE A CA 1
ATOM 2561 C C . PHE A 1 310 ? 39.971 -1.481 -4.433 1.00 85.00 310 PHE A C 1
ATOM 2563 O O . PHE A 1 310 ? 40.517 -1.198 -5.521 1.00 85.00 310 PHE A O 1
#

Radius of gyration: 23.25 Å; chains: 1; bounding box: 71×46×62 Å

Secondary structure (DSSP, 8-state):
-EEEEEE-SHHHHHHHHHHHTTTTTTS-EEEEE--S---TTEE-HHHHHTT----TT--PPBGGGS---TT-EEEE-SSEEEEEETTEEEEEEEEPSSSSTTBEEEEEEE-TTS-EEEEEEE-TTS-EEEEEEE-TTS-EEEEEEE-TT--EEEEEETTT--EEEEETTEEEEESSHHHHHHHHHHHTT-TTS-EEE--TTHHHHHHHH-SS-EEEEEE--S--TTS--HHHHHHHSS-SSEEEEEEE-SHHHHHHHHHHS-HHHHTTEEE-------S------S------SSS--TTHHHHHHH-TT-